Protein AF-A0A2E7PQW4-F1 (afdb_monomer)

Nearest PDB structures (foldseek):
  8shj-assembly2_B  TM=7.361E-01  e=6.944E-03  Homo sapiens
  6ck1-assembly1_B  TM=6.877E-01  e=3.922E-03  Paracoccus denitrificans PD1222
  6ck1-assembly1_C  TM=7.072E-01  e=6.194E-03  Paracoccus denitrificans PD1222
  6n01-assembly1_B  TM=7.720E-01  e=3.437E-02  Citrobacter koseri ATCC BAA-895
  5igo-assembly2_B  TM=5.454E-01  e=6.559E-03  Arabidopsis thaliana

Mean predicted aligned error: 17.58 Å

Radius of gyration: 23.66 Å; Cα contacts (8 Å, |Δi|>4): 338; chains: 1; bounding box: 56×42×66 Å

Sequence (236 aa):
MDYTAKIWSRNDVQFPLQSYSVGSRVASVLHKESYPNRIFTISIDGNIYVYDKESALFVDGPYRGADDCAWFSINLKTKPKSDYFLAINTPKSVAMWPFEISSTEFKDTEKLVQFSSEIIGVKMDKTMSINLSTNIAESISDSDTNEQKEWKRWHKSGSQLDSPFVDTDMNSYRDFLITQNTLSSLEEILYSYPMDKQVLKLYAKKLLELSKDENIEAFKRDRYKTSAAWYESISK

Solvent-accessible surface area (backbone atoms only — not comparable to full-atom values): 13640 Å² total; per-residue (Å²): 134,78,32,53,50,70,44,66,44,93,90,44,78,89,56,62,77,41,66,36,86,43,102,41,47,66,54,31,70,42,74,47,83,94,46,70,58,39,37,38,38,29,27,50,72,35,34,29,40,32,25,32,57,88,79,46,43,81,70,50,69,70,47,74,42,62,73,82,36,45,68,92,55,44,39,62,46,67,54,96,87,50,71,40,37,34,42,37,41,33,95,86,48,70,48,76,45,64,71,72,77,82,85,73,82,70,92,54,59,65,62,51,52,50,52,50,23,70,69,73,31,44,46,68,46,101,81,72,47,80,45,74,51,84,82,59,66,81,67,78,56,90,85,52,52,71,66,54,49,37,51,49,45,16,70,68,66,66,36,63,88,44,32,95,58,62,82,56,47,71,64,58,51,48,52,49,28,57,71,67,66,40,74,67,39,40,50,55,46,36,75,79,42,74,79,42,41,69,53,32,41,54,46,15,50,51,28,42,55,55,34,68,40,82,90,49,58,68,71,58,20,53,48,26,41,55,51,14,55,51,35,44,64,73,33,108

Foldseek 3Di:
DDQWDFACDPVDRPDTPDIAHHPAHWLEKDAAPVCNQWIWTAHLQRFIWIAGNNVSDTDDDRPGDAGPFPSNQFYWDDDNPDQWIWGDRDDDDIDIDGVDDPPDPDPCVPVVLVVCCLVQVWDQDPVRDTDRPPPPPSDPPPPDDPVRVLVVVCVVPVDCVSDPCVPCDPVNLLVVLVVVLDLVSLVVVCVVVVQPLVSLLSNLVVLQVVLPDPVDDPVSSVVSPVSSVVSNVSSD

pLDDT: mean 74.39, std 15.44, range [34.34, 93.62]

Structure (mmCIF, N/CA/C/O backbone):
data_AF-A0A2E7PQW4-F1
#
_entry.id   AF-A0A2E7PQW4-F1
#
loop_
_atom_site.group_PDB
_atom_site.id
_atom_site.type_symbol
_atom_site.label_atom_id
_atom_site.label_alt_id
_atom_site.label_comp_id
_atom_site.label_asym_id
_atom_site.label_entity_id
_atom_site.label_seq_id
_atom_site.pdbx_PDB_ins_code
_atom_site.Cartn_x
_atom_site.Cartn_y
_atom_site.Cartn_z
_atom_site.occupancy
_atom_site.B_iso_or_equiv
_atom_site.auth_seq_id
_atom_site.auth_comp_id
_atom_site.auth_asym_id
_atom_site.auth_atom_id
_atom_site.pdbx_PDB_model_num
ATOM 1 N N . MET A 1 1 ? -11.573 18.454 19.009 1.00 57.38 1 MET A N 1
ATOM 2 C CA . MET A 1 1 ? -12.228 17.851 17.827 1.00 57.38 1 MET A CA 1
ATOM 3 C C . MET A 1 1 ? -12.167 16.349 17.981 1.00 57.38 1 MET A C 1
ATOM 5 O O . MET A 1 1 ? -11.226 15.879 18.604 1.00 57.38 1 MET A O 1
ATOM 9 N N . ASP A 1 2 ? -13.181 15.635 17.504 1.00 69.44 2 ASP A N 1
ATOM 10 C CA . ASP A 1 2 ? -13.281 14.187 17.684 1.00 69.44 2 ASP A CA 1
ATOM 11 C C . ASP A 1 2 ? -12.430 13.466 16.625 1.00 69.44 2 ASP A C 1
ATOM 13 O O . ASP A 1 2 ? -12.604 13.700 15.428 1.00 69.44 2 ASP A O 1
ATOM 17 N N . TYR A 1 3 ? -11.484 12.638 17.068 1.00 82.81 3 TYR A N 1
ATOM 18 C CA . TYR A 1 3 ? -10.598 11.837 16.213 1.00 82.81 3 TYR A CA 1
ATOM 19 C C . TYR A 1 3 ? -11.051 10.379 16.183 1.00 82.81 3 TYR A C 1
ATOM 21 O O . TYR A 1 3 ? -10.245 9.456 16.162 1.00 82.81 3 TYR A O 1
ATOM 29 N N . THR A 1 4 ? -12.360 10.153 16.262 1.00 81.12 4 THR A N 1
ATOM 30 C CA . THR A 1 4 ? -12.909 8.806 16.361 1.00 81.12 4 THR A CA 1
ATOM 31 C C . THR A 1 4 ? -13.961 8.538 15.297 1.00 81.12 4 THR A C 1
ATOM 33 O O . THR A 1 4 ? -14.763 9.405 14.946 1.00 81.12 4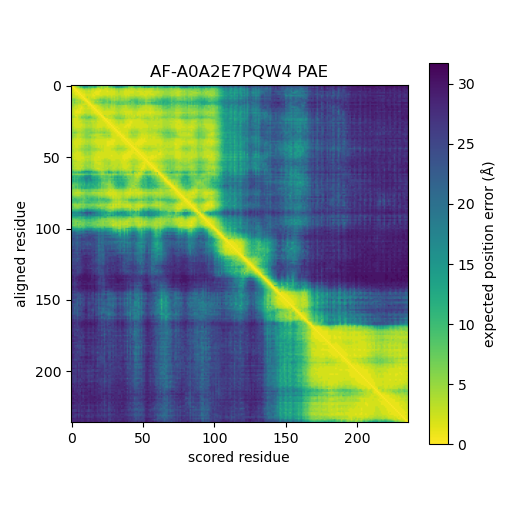 THR A O 1
ATOM 36 N N . ALA A 1 5 ? -13.960 7.313 14.776 1.00 85.50 5 ALA A N 1
ATOM 37 C CA . ALA A 1 5 ? -15.114 6.757 14.082 1.00 85.50 5 ALA A CA 1
ATOM 38 C C . ALA A 1 5 ? -16.003 6.063 15.118 1.00 85.50 5 ALA A C 1
ATOM 40 O O . ALA A 1 5 ? -15.492 5.497 16.081 1.00 85.50 5 ALA A O 1
ATOM 41 N N . LYS A 1 6 ? -17.326 6.092 14.944 1.00 88.81 6 LYS A N 1
ATOM 42 C CA . LYS A 1 6 ? -18.264 5.521 15.920 1.00 88.81 6 LYS A CA 1
ATOM 43 C C . LYS A 1 6 ? -19.330 4.682 15.245 1.00 88.81 6 LYS A C 1
ATOM 45 O O . LYS A 1 6 ? -19.845 5.059 14.194 1.00 88.81 6 LYS A O 1
ATOM 50 N N . ILE A 1 7 ? -19.698 3.584 15.892 1.00 87.75 7 ILE A N 1
ATOM 51 C CA . ILE A 1 7 ? -20.898 2.820 15.560 1.00 87.75 7 ILE A CA 1
ATOM 52 C C . ILE A 1 7 ? -21.988 3.207 16.546 1.00 87.75 7 ILE A C 1
ATOM 54 O O . ILE A 1 7 ? -21.766 3.248 17.754 1.00 87.75 7 ILE A O 1
ATOM 58 N N . TRP A 1 8 ? -23.177 3.460 16.018 1.00 90.38 8 TRP A N 1
ATOM 59 C CA . TRP A 1 8 ? -24.350 3.832 16.795 1.00 90.38 8 TRP A CA 1
ATOM 60 C C . TRP A 1 8 ? -25.429 2.772 16.647 1.00 90.38 8 TRP A C 1
ATOM 62 O O . TRP A 1 8 ? -25.601 2.191 15.572 1.00 90.38 8 TRP A O 1
ATOM 72 N N . SER A 1 9 ? -26.177 2.544 17.723 1.00 84.25 9 SER A N 1
ATOM 73 C CA . SER A 1 9 ? -27.415 1.785 17.638 1.00 84.25 9 SER A CA 1
ATOM 74 C C . SER A 1 9 ? -28.513 2.692 17.099 1.00 84.25 9 SER A C 1
ATOM 76 O O . SER A 1 9 ? -28.619 3.858 17.468 1.00 84.25 9 SER A O 1
ATOM 78 N N . ARG A 1 10 ? -29.384 2.151 16.247 1.00 87.56 10 ARG A N 1
ATOM 79 C CA . ARG A 1 10 ? -30.599 2.871 15.845 1.00 87.56 10 ARG A CA 1
ATOM 80 C C . ARG A 1 10 ? -31.601 2.988 17.000 1.00 87.56 10 ARG A C 1
ATOM 82 O O . ARG A 1 10 ? -32.414 3.905 17.003 1.00 87.56 10 ARG A O 1
ATOM 89 N N . ASN A 1 11 ? -31.547 2.053 17.948 1.00 89.88 11 ASN A N 1
ATOM 90 C CA . ASN A 1 11 ? -32.484 1.969 19.068 1.00 89.88 11 ASN A CA 1
ATOM 91 C C . ASN A 1 11 ? -32.038 2.813 20.268 1.00 89.88 11 ASN A C 1
ATOM 93 O O . ASN A 1 11 ? -32.876 3.204 21.072 1.00 89.88 11 ASN A O 1
ATOM 97 N N . ASP A 1 12 ? -30.737 3.088 20.378 1.00 82.94 12 ASP A N 1
ATOM 98 C CA . ASP A 1 12 ? -30.159 3.918 21.430 1.00 82.94 12 ASP A CA 1
ATOM 99 C C . ASP A 1 12 ? -29.054 4.803 20.846 1.00 82.94 12 ASP A C 1
ATOM 101 O O . ASP A 1 12 ? -28.017 4.324 20.384 1.00 82.94 12 ASP A O 1
ATOM 105 N N . VAL A 1 13 ? -29.316 6.107 20.847 1.00 86.81 13 VAL A N 1
ATOM 106 C CA . VAL A 1 13 ? -28.423 7.142 20.317 1.00 86.81 13 VAL A CA 1
ATOM 107 C C . VAL A 1 13 ? -27.763 7.962 21.427 1.00 86.81 13 VAL A C 1
ATOM 109 O O . VAL A 1 13 ? -27.104 8.953 21.122 1.00 86.81 13 VAL A O 1
ATOM 112 N N . GLN A 1 14 ? -27.942 7.600 22.706 1.00 80.44 14 GLN A N 1
ATOM 113 C CA . GLN A 1 14 ? -27.302 8.325 23.812 1.00 80.44 14 GLN A CA 1
ATOM 114 C C . GLN A 1 14 ? -25.797 8.071 23.853 1.00 80.44 14 GLN A C 1
ATOM 116 O O . GLN A 1 14 ? -25.022 9.003 24.070 1.00 80.44 14 GLN A O 1
ATOM 121 N N . PHE A 1 15 ? -25.382 6.829 23.597 1.00 83.88 15 PHE A N 1
ATOM 122 C CA . PHE A 1 15 ? -23.979 6.434 23.593 1.00 83.88 15 PHE A CA 1
ATOM 123 C C . PHE A 1 15 ? -23.647 5.622 22.337 1.00 83.88 15 PHE A C 1
ATOM 125 O O . PHE A 1 15 ? -24.464 4.814 21.888 1.00 83.88 15 PHE A O 1
ATOM 132 N N . PRO A 1 16 ? -22.455 5.820 21.747 1.00 86.81 16 PRO A N 1
ATOM 133 C CA . PRO A 1 16 ? -22.002 4.960 20.668 1.00 86.81 16 PRO A CA 1
ATOM 134 C C . PRO A 1 16 ? -21.820 3.538 21.206 1.00 86.81 16 PRO A C 1
ATOM 136 O O . PRO A 1 16 ? -21.289 3.351 22.299 1.00 86.81 16 PRO A O 1
ATOM 139 N N . LEU A 1 17 ? -22.219 2.541 20.416 1.00 84.56 17 LEU A N 1
ATOM 140 C CA . LEU A 1 17 ? -21.939 1.136 20.714 1.00 84.56 17 LEU A CA 1
ATOM 141 C C . LEU A 1 17 ? -20.435 0.893 20.763 1.00 84.56 17 LEU A C 1
ATOM 143 O O . LEU A 1 17 ? -19.959 0.159 21.617 1.00 84.56 17 LEU A O 1
ATOM 147 N N . GLN A 1 18 ? -19.709 1.525 19.839 1.00 85.69 18 GLN A N 1
ATOM 148 C CA . GLN A 1 18 ? -18.270 1.389 19.740 1.00 85.69 18 GLN A CA 1
ATOM 149 C C . GLN A 1 18 ? -17.626 2.661 19.197 1.00 85.69 18 GLN A C 1
ATOM 151 O O . GLN A 1 18 ? -18.227 3.379 18.394 1.00 85.69 18 GLN A O 1
ATOM 156 N N . SER A 1 19 ? -16.389 2.915 19.619 1.00 84.19 19 SER A N 1
ATOM 157 C CA . SER A 1 19 ? -15.564 4.032 19.165 1.00 84.19 19 SER A CA 1
ATOM 158 C C . SER A 1 19 ? -14.187 3.527 18.737 1.00 84.19 19 SER A C 1
ATOM 160 O O . SER A 1 19 ? -13.580 2.721 19.440 1.00 84.19 19 SER A O 1
ATOM 162 N N . TYR A 1 20 ? -13.694 4.013 17.603 1.00 82.44 20 TYR A N 1
ATOM 163 C CA . TYR A 1 20 ? -12.421 3.631 16.998 1.00 82.44 20 TYR A CA 1
ATOM 164 C C . TYR A 1 20 ? -11.527 4.862 16.937 1.00 82.44 20 TYR A C 1
ATOM 166 O O . TYR A 1 20 ? -11.853 5.823 16.239 1.00 82.44 20 TYR A O 1
ATOM 174 N N . SER A 1 21 ? -10.423 4.845 17.684 1.00 80.25 21 SER A N 1
ATOM 175 C CA . SER A 1 21 ? -9.480 5.964 17.738 1.00 80.25 21 SER A CA 1
ATOM 176 C C . SER A 1 21 ? -8.631 6.014 16.478 1.00 80.25 21 SER A C 1
ATOM 178 O O . SER A 1 21 ? -7.851 5.098 16.221 1.00 80.25 21 SER A O 1
ATOM 180 N N . VAL A 1 22 ? -8.778 7.086 15.710 1.00 73.25 22 VAL A N 1
ATOM 181 C CA . VAL A 1 22 ? -8.002 7.383 14.509 1.00 73.25 22 VAL A CA 1
ATOM 182 C C . VAL A 1 22 ? -6.979 8.451 14.892 1.00 73.25 22 VAL A C 1
ATOM 184 O O . VAL A 1 22 ? -7.302 9.392 15.606 1.00 73.25 22 VAL A O 1
ATOM 187 N N . GLY A 1 23 ? -5.728 8.332 14.443 1.00 70.75 23 GLY A N 1
ATOM 188 C CA . GLY A 1 23 ? -4.654 9.266 14.830 1.00 70.75 23 GLY A CA 1
ATOM 189 C C . GLY A 1 23 ? -4.863 10.724 14.387 1.00 70.75 23 GLY A C 1
ATOM 190 O O . GLY A 1 23 ? -4.055 11.586 14.711 1.00 70.75 23 GLY A O 1
ATOM 191 N N . SER A 1 24 ? -5.932 11.000 13.637 1.00 77.19 24 SER A N 1
ATOM 192 C CA . SER A 1 24 ? -6.299 12.302 13.082 1.00 77.19 24 SER A CA 1
ATOM 193 C C . SER A 1 24 ? -7.800 12.322 12.746 1.00 77.19 24 SER A C 1
ATOM 195 O O . SER A 1 24 ? -8.548 11.408 13.101 1.00 77.19 24 SER A O 1
ATOM 197 N N . ARG A 1 25 ? -8.287 13.372 12.075 1.00 82.81 25 ARG A N 1
ATOM 198 C CA . ARG A 1 25 ? -9.707 13.498 11.708 1.00 82.81 25 ARG A CA 1
ATOM 199 C C . ARG A 1 25 ? -10.112 12.404 10.727 1.00 82.81 25 ARG A C 1
ATOM 201 O O . ARG A 1 25 ? -9.447 12.204 9.713 1.00 82.81 25 ARG A O 1
ATOM 208 N N . VAL A 1 26 ? -11.235 11.748 11.004 1.00 87.00 26 VAL A N 1
ATOM 209 C CA . VAL A 1 26 ? -11.801 10.716 10.129 1.00 87.00 26 VAL A CA 1
ATOM 210 C C . VAL A 1 26 ? -12.411 11.370 8.894 1.00 87.00 26 VAL A C 1
ATOM 212 O O . VAL A 1 26 ? -13.310 12.200 9.016 1.00 87.00 26 VAL A O 1
ATOM 215 N N . ALA A 1 27 ? -11.929 10.989 7.713 1.00 85.94 27 ALA A N 1
ATOM 216 C CA . ALA A 1 27 ? -12.438 11.476 6.434 1.00 85.94 27 ALA A CA 1
ATOM 217 C C . ALA A 1 27 ? -13.492 10.531 5.837 1.00 85.94 27 ALA A C 1
ATOM 219 O O . ALA A 1 27 ? -14.504 10.985 5.308 1.00 85.94 27 ALA A O 1
ATOM 220 N N . SER A 1 28 ? -13.291 9.214 5.940 1.00 89.44 28 SER A N 1
ATOM 221 C CA . SER A 1 28 ? -14.263 8.221 5.469 1.00 89.44 28 SER A CA 1
ATOM 222 C C . SER A 1 28 ? -14.161 6.912 6.256 1.00 89.44 28 SER A C 1
ATOM 224 O O . SER A 1 28 ? -13.134 6.610 6.870 1.00 89.44 28 SER A O 1
ATOM 226 N N . VAL A 1 29 ? -15.251 6.146 6.249 1.00 91.56 29 VAL A N 1
ATOM 227 C CA . VAL A 1 29 ? -15.376 4.832 6.886 1.00 91.56 29 VAL A CA 1
ATOM 228 C C . VAL A 1 29 ? -15.978 3.864 5.875 1.00 91.56 29 VAL A C 1
ATOM 230 O O . VAL A 1 29 ? -16.928 4.201 5.169 1.00 91.56 29 VAL A O 1
ATOM 233 N N . LEU A 1 30 ? -15.444 2.649 5.825 1.00 92.00 30 LEU A N 1
ATOM 234 C CA . LEU A 1 30 ? -15.907 1.579 4.958 1.00 92.00 30 LEU A CA 1
ATOM 235 C C . LEU A 1 30 ? -16.140 0.303 5.773 1.00 92.00 30 LEU A C 1
ATOM 237 O O . LEU A 1 30 ? -15.300 -0.126 6.561 1.00 92.00 30 LEU A O 1
ATOM 241 N N . HIS A 1 31 ? -17.289 -0.323 5.540 1.00 89.94 31 HIS A N 1
ATOM 242 C CA . HIS A 1 31 ? -17.641 -1.642 6.054 1.00 89.94 31 HIS A CA 1
ATOM 243 C C . HIS A 1 31 ? -18.013 -2.532 4.868 1.00 89.94 31 HIS A C 1
ATOM 245 O O . HIS A 1 31 ? -18.801 -2.129 4.008 1.00 89.94 31 HIS A O 1
ATOM 251 N N . LYS A 1 32 ? -17.442 -3.737 4.813 1.00 87.62 32 LYS A N 1
ATOM 252 C CA . LYS A 1 32 ? -17.668 -4.700 3.731 1.00 87.62 32 LYS A CA 1
ATOM 253 C C . LYS A 1 32 ? -18.322 -5.954 4.294 1.00 87.62 32 LYS A C 1
ATOM 255 O O . LYS A 1 32 ? -17.785 -6.575 5.198 1.00 87.62 32 LYS A O 1
ATOM 260 N N . GLU A 1 33 ? -19.435 -6.377 3.702 1.00 86.25 33 GLU A N 1
ATOM 261 C CA . GLU A 1 33 ? -20.194 -7.550 4.169 1.00 86.25 33 GLU A CA 1
ATOM 262 C C . GLU A 1 33 ? -19.405 -8.865 4.132 1.00 86.25 33 GLU A C 1
ATOM 264 O O . GLU A 1 33 ? -19.634 -9.728 4.969 1.00 86.25 33 GLU A O 1
ATOM 269 N N . SER A 1 34 ? -18.459 -9.015 3.197 1.00 85.81 34 SER A N 1
ATOM 270 C CA . SER A 1 34 ? -17.580 -10.192 3.132 1.00 85.81 34 SER A CA 1
ATOM 271 C C . SER A 1 34 ? -16.510 -10.215 4.232 1.00 85.81 34 SER A C 1
ATOM 273 O O . SER A 1 34 ? -15.925 -11.262 4.477 1.00 85.81 34 SER A O 1
ATOM 275 N N . TYR A 1 35 ? -16.293 -9.093 4.925 1.00 85.81 35 TYR A N 1
ATOM 276 C CA . TYR A 1 35 ? -15.410 -8.968 6.086 1.00 85.81 35 TYR A CA 1
ATOM 277 C C . TYR A 1 35 ? -16.180 -8.297 7.239 1.00 85.81 35 TYR A C 1
ATOM 279 O O . TYR A 1 35 ? -15.843 -7.184 7.647 1.00 85.81 35 TYR A O 1
ATOM 287 N N . PRO A 1 36 ? -17.242 -8.945 7.759 1.00 87.50 36 PRO A N 1
ATOM 288 C CA . PRO A 1 36 ? -18.230 -8.307 8.635 1.00 87.50 36 PRO A CA 1
ATOM 289 C C . PRO A 1 36 ? -17.660 -7.891 9.995 1.00 87.50 36 PRO A C 1
ATOM 291 O O . PRO A 1 36 ? -18.220 -7.016 10.656 1.00 87.50 36 PRO A O 1
ATOM 294 N N . ASN A 1 37 ? -16.536 -8.490 10.390 1.00 88.75 37 ASN A N 1
ATOM 295 C CA . ASN A 1 37 ? -15.841 -8.209 11.642 1.00 88.75 37 ASN A CA 1
ATOM 296 C C . ASN A 1 37 ? -14.819 -7.080 11.489 1.00 88.75 37 ASN A C 1
ATOM 298 O O . ASN A 1 37 ? -14.029 -6.861 12.395 1.00 88.75 37 ASN A O 1
ATOM 302 N N . ARG A 1 38 ? -14.781 -6.372 10.353 1.00 88.44 38 ARG A N 1
ATOM 303 C CA . ARG A 1 38 ? -13.777 -5.336 10.094 1.00 88.44 38 ARG A CA 1
ATOM 304 C C . ARG A 1 38 ? -14.405 -3.990 9.783 1.00 88.44 38 ARG A C 1
ATOM 306 O O . ARG A 1 38 ? -15.395 -3.892 9.056 1.00 88.44 38 ARG A O 1
ATOM 313 N N . ILE A 1 39 ? -13.774 -2.948 10.305 1.00 90.69 39 ILE A N 1
ATOM 314 C CA . ILE A 1 39 ? -14.064 -1.553 9.989 1.00 90.69 39 ILE A CA 1
ATOM 315 C C . ILE A 1 39 ? -12.795 -0.923 9.434 1.00 90.69 39 ILE A C 1
ATOM 317 O O . ILE A 1 39 ? -11.737 -1.000 10.051 1.00 90.69 39 ILE A O 1
ATOM 321 N N . PHE A 1 40 ? -12.920 -0.289 8.274 1.00 90.38 40 PHE A N 1
ATOM 322 C CA . PHE A 1 40 ? -11.836 0.427 7.617 1.00 90.38 40 PHE A CA 1
ATOM 323 C C . PHE A 1 40 ? -12.097 1.917 7.768 1.00 90.38 40 PHE A C 1
ATOM 325 O O . PHE A 1 40 ? -13.195 2.386 7.467 1.00 90.38 40 PHE A O 1
ATOM 332 N N . THR A 1 41 ? -11.109 2.674 8.218 1.00 88.56 41 THR A N 1
ATOM 333 C CA . THR A 1 41 ? -11.196 4.134 8.303 1.00 88.56 41 THR A CA 1
ATOM 334 C C . THR A 1 41 ? -10.054 4.754 7.523 1.00 88.56 41 THR A C 1
ATOM 336 O O . THR A 1 41 ? -9.004 4.140 7.365 1.00 88.56 41 THR A O 1
ATOM 339 N N . ILE A 1 42 ? -10.257 5.966 7.016 1.00 86.06 42 ILE A N 1
ATOM 340 C CA . ILE A 1 42 ? -9.190 6.781 6.433 1.00 86.06 42 ILE A CA 1
ATOM 341 C C . ILE A 1 42 ? -9.168 8.141 7.123 1.00 86.06 42 ILE A C 1
ATOM 343 O O . ILE A 1 42 ? -10.223 8.754 7.330 1.00 86.06 42 ILE A O 1
ATOM 347 N N . SER A 1 43 ? -7.981 8.597 7.514 1.00 83.75 43 SER A N 1
ATOM 348 C CA . SER A 1 43 ? -7.786 9.930 8.073 1.00 83.75 43 SER A CA 1
ATOM 349 C C . SER A 1 43 ? -7.670 10.991 6.978 1.00 83.75 43 SER A C 1
ATOM 351 O O . SER A 1 43 ? -7.463 10.685 5.804 1.00 83.75 43 SER A O 1
ATOM 353 N N . ILE A 1 44 ? -7.782 12.260 7.367 1.00 80.06 44 ILE A N 1
ATOM 354 C CA . ILE A 1 44 ? -7.514 13.400 6.478 1.00 80.06 44 ILE A CA 1
ATOM 355 C C . ILE A 1 44 ? -6.062 13.436 5.970 1.00 80.06 44 ILE A C 1
ATOM 357 O O . ILE A 1 44 ? -5.804 13.978 4.904 1.00 80.06 44 ILE A O 1
ATOM 361 N N . ASP A 1 45 ? -5.144 12.798 6.696 1.00 75.62 45 ASP A N 1
ATOM 362 C CA . ASP A 1 45 ? -3.740 12.640 6.298 1.00 75.62 45 ASP A CA 1
ATOM 363 C C . ASP A 1 45 ? -3.546 11.428 5.363 1.00 75.62 45 ASP A C 1
ATOM 365 O O . ASP A 1 45 ? -2.430 10.995 5.106 1.00 75.62 45 ASP A O 1
ATOM 369 N N . GLY A 1 46 ? -4.639 10.811 4.902 1.00 76.81 46 GLY A N 1
ATOM 370 C CA . GLY A 1 46 ? -4.618 9.685 3.971 1.00 76.81 46 GLY A CA 1
ATOM 371 C C . GLY A 1 46 ? -4.277 8.331 4.598 1.00 76.81 46 GLY A C 1
ATOM 372 O O . GLY A 1 46 ? -4.245 7.335 3.878 1.00 76.81 46 GLY A O 1
ATOM 373 N N . ASN A 1 47 ? -4.057 8.260 5.914 1.00 79.81 47 ASN A N 1
ATOM 374 C CA . ASN A 1 47 ? -3.729 7.014 6.610 1.00 79.81 47 ASN A CA 1
ATOM 375 C C . ASN A 1 47 ? -4.964 6.134 6.782 1.00 79.81 47 ASN A C 1
ATOM 377 O O . ASN A 1 47 ? -5.995 6.591 7.278 1.00 79.81 47 ASN A O 1
ATOM 381 N N . ILE A 1 48 ? -4.844 4.862 6.412 1.00 84.25 48 ILE A N 1
ATOM 382 C CA . ILE A 1 48 ? -5.940 3.897 6.466 1.00 84.25 48 ILE A CA 1
ATOM 383 C C . ILE A 1 48 ? -5.718 2.943 7.629 1.00 84.25 48 ILE A C 1
ATOM 385 O O . ILE A 1 48 ? -4.683 2.286 7.692 1.00 84.25 48 ILE A O 1
ATOM 389 N N . TYR A 1 49 ? -6.707 2.826 8.506 1.00 85.69 49 TYR A N 1
ATOM 390 C CA . TYR A 1 49 ? -6.664 1.963 9.682 1.00 85.69 49 TYR A CA 1
ATOM 391 C C . TYR A 1 49 ? -7.727 0.873 9.566 1.00 85.69 49 TYR A C 1
ATOM 393 O O . TYR A 1 49 ? -8.843 1.125 9.100 1.00 85.69 49 TYR A O 1
ATOM 401 N N . VAL A 1 50 ? -7.389 -0.332 10.016 1.00 87.50 50 VAL A N 1
ATOM 402 C CA . VAL A 1 50 ? -8.304 -1.471 10.075 1.00 87.50 50 VAL A CA 1
ATOM 403 C C . VAL A 1 50 ? -8.517 -1.845 11.531 1.00 87.50 50 VAL A C 1
ATOM 405 O O . VAL A 1 50 ? -7.560 -2.062 12.271 1.00 87.50 50 VAL A O 1
ATOM 408 N N . TYR A 1 51 ? -9.777 -1.945 11.936 1.00 85.12 51 TYR A N 1
ATOM 409 C CA . TYR A 1 51 ? -10.170 -2.349 13.281 1.00 85.12 51 TYR A CA 1
ATOM 410 C C . TYR A 1 51 ? -11.038 -3.590 13.233 1.00 85.12 51 TYR A C 1
ATOM 412 O O . TYR A 1 51 ? -11.803 -3.795 12.285 1.00 85.12 51 TYR A O 1
ATOM 420 N N . ASP A 1 52 ? -10.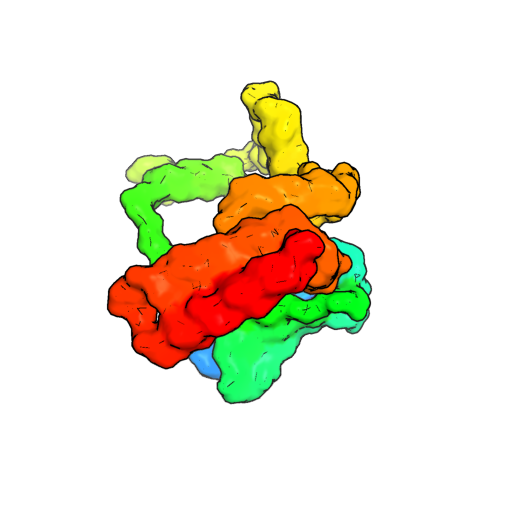969 -4.368 14.302 1.00 83.50 52 ASP A N 1
ATOM 421 C CA . ASP A 1 52 ? -11.954 -5.391 14.586 1.00 83.50 52 ASP A CA 1
ATOM 422 C C . ASP A 1 52 ? -13.234 -4.710 15.078 1.00 83.50 52 ASP A C 1
ATOM 424 O O . ASP A 1 52 ? -13.212 -3.824 15.931 1.00 83.50 52 ASP A O 1
ATOM 428 N N . LYS A 1 53 ? -14.369 -5.082 14.498 1.00 86.31 53 LYS A N 1
ATOM 429 C CA . LYS A 1 53 ? -15.642 -4.402 14.725 1.00 86.31 53 LYS A CA 1
ATOM 430 C C . LYS A 1 53 ? -16.142 -4.589 16.154 1.00 86.31 53 LYS A C 1
ATOM 432 O O . LYS A 1 53 ? -16.672 -3.633 16.712 1.00 86.31 53 LYS A O 1
ATOM 437 N N . GLU A 1 54 ? -16.001 -5.789 16.711 1.00 85.31 54 GLU A N 1
ATOM 438 C CA . GLU A 1 54 ? -16.574 -6.154 18.010 1.00 85.31 54 GLU A CA 1
ATOM 439 C C . GLU A 1 54 ? -15.714 -5.652 19.168 1.00 85.31 54 GLU A C 1
ATOM 441 O O . GLU A 1 54 ? -16.231 -5.078 20.122 1.00 85.31 54 GLU A O 1
ATOM 446 N N . SER A 1 55 ? -14.398 -5.822 19.068 1.00 76.44 55 SER A N 1
ATOM 447 C CA . SER A 1 55 ? -13.453 -5.421 20.112 1.00 76.44 55 SER A CA 1
ATOM 448 C C . SER A 1 55 ? -12.972 -3.971 19.987 1.00 76.44 55 SER A C 1
ATOM 450 O O . SER A 1 55 ? -12.430 -3.423 20.946 1.00 76.44 55 SER A O 1
ATOM 452 N N . ALA A 1 56 ? -13.126 -3.352 18.807 1.00 76.19 56 ALA A N 1
ATOM 453 C CA . ALA A 1 56 ? -12.470 -2.099 18.400 1.00 76.19 56 ALA A CA 1
ATOM 454 C C . ALA A 1 56 ? -10.969 -2.047 18.593 1.00 76.19 56 ALA A C 1
ATOM 456 O O . ALA A 1 56 ? -10.371 -0.965 18.610 1.00 76.19 56 ALA A O 1
ATOM 457 N N . LEU A 1 57 ? -10.353 -3.213 18.707 1.00 74.69 57 LEU A N 1
ATOM 458 C CA . LEU A 1 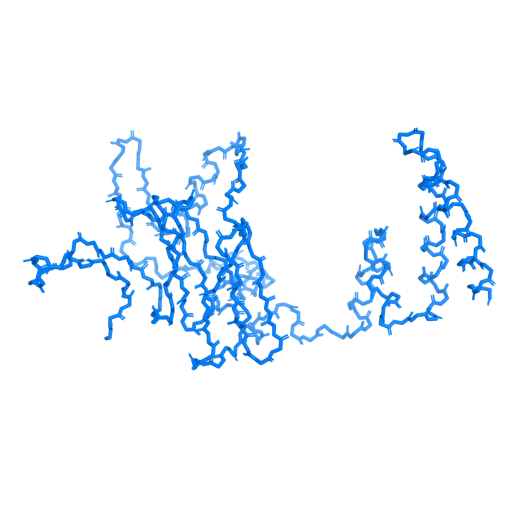57 ? -8.921 -3.293 18.690 1.00 74.69 57 LEU A CA 1
ATOM 459 C C . LEU A 1 57 ? -8.442 -3.021 17.274 1.00 74.69 57 LEU A C 1
ATOM 461 O O . LEU A 1 57 ? -9.067 -3.382 16.274 1.00 74.69 57 LEU A O 1
ATOM 465 N N . PHE A 1 58 ? -7.322 -2.322 17.222 1.00 76.81 58 PHE A N 1
ATOM 466 C CA . PHE A 1 58 ? -6.591 -2.109 15.998 1.00 76.81 58 PHE A CA 1
ATOM 467 C C . PHE A 1 58 ? -6.093 -3.459 15.467 1.00 76.81 58 PHE A C 1
ATOM 469 O O . PHE A 1 58 ? -5.524 -4.246 16.222 1.00 76.81 58 PHE A O 1
ATOM 476 N N . VAL A 1 59 ? -6.341 -3.727 14.186 1.00 78.75 59 VAL A N 1
ATOM 477 C CA . VAL A 1 59 ? -6.023 -5.002 13.531 1.00 78.75 59 VAL A CA 1
ATOM 478 C C . VAL A 1 59 ? -4.873 -4.844 12.548 1.00 78.75 59 VAL A C 1
ATOM 480 O O . VAL A 1 59 ? -3.973 -5.677 12.556 1.00 78.75 59 VAL A O 1
ATOM 483 N N . ASP A 1 60 ? -4.906 -3.816 11.693 1.00 73.00 60 ASP A N 1
ATOM 484 C CA . ASP A 1 60 ? -3.887 -3.627 10.653 1.00 73.00 60 ASP A CA 1
ATOM 485 C C . ASP A 1 60 ? -3.803 -2.172 10.144 1.00 73.00 60 ASP A C 1
ATOM 487 O O . ASP A 1 60 ? -4.728 -1.370 10.321 1.00 73.00 60 ASP A O 1
ATOM 491 N N . GLY A 1 61 ? -2.683 -1.841 9.497 1.00 72.12 61 GLY A N 1
ATOM 492 C CA . GLY A 1 61 ? -2.286 -0.509 9.039 1.00 72.12 61 GLY A CA 1
ATOM 493 C C . GLY A 1 61 ? -1.231 0.157 9.953 1.00 72.12 61 GLY A C 1
ATOM 494 O O . GLY A 1 61 ? -0.535 -0.532 10.698 1.00 72.12 61 GLY A O 1
ATOM 495 N N . PRO A 1 62 ? -1.125 1.501 9.963 1.00 64.56 62 PRO A N 1
ATOM 496 C CA . PRO A 1 62 ? -1.744 2.405 9.008 1.00 64.56 62 PRO A CA 1
ATOM 497 C C . PRO A 1 62 ? -1.152 2.196 7.612 1.00 64.56 62 PRO A C 1
ATOM 499 O O . PRO A 1 62 ? 0.057 2.338 7.420 1.00 64.56 62 PRO A O 1
ATOM 502 N N . TYR A 1 63 ? -1.994 1.906 6.620 1.00 73.06 63 TYR A N 1
ATOM 503 C CA . TYR A 1 63 ? -1.551 1.982 5.229 1.00 73.06 63 TYR A CA 1
ATOM 504 C C . TYR A 1 63 ? -1.502 3.453 4.844 1.00 73.06 63 TYR A C 1
ATOM 506 O O . TYR A 1 63 ? -2.528 4.139 4.853 1.00 73.06 63 TYR A O 1
ATOM 514 N N . ARG A 1 64 ? -0.298 3.955 4.576 1.00 70.12 64 ARG A N 1
ATOM 515 C CA . ARG A 1 64 ? -0.092 5.382 4.340 1.00 70.12 64 ARG A CA 1
ATOM 516 C C . ARG A 1 64 ? -0.627 5.797 2.981 1.00 70.12 64 ARG A C 1
ATOM 518 O O . ARG A 1 64 ? -0.368 5.142 1.971 1.00 70.12 64 ARG A O 1
ATOM 525 N N . GLY A 1 65 ? -1.370 6.896 2.978 1.00 62.81 65 GLY A N 1
ATOM 526 C CA . GLY A 1 65 ? -1.693 7.634 1.767 1.00 62.81 65 GLY A CA 1
ATOM 527 C C . GLY A 1 65 ? -0.521 8.517 1.332 1.00 62.81 65 GLY A C 1
ATOM 528 O O . GLY A 1 65 ? 0.448 8.685 2.063 1.00 62.81 65 GLY A O 1
ATOM 529 N N . ALA A 1 66 ? -0.618 9.075 0.128 1.00 61.56 66 ALA A N 1
ATOM 530 C CA . ALA A 1 66 ? 0.198 10.202 -0.305 1.00 61.56 66 ALA A CA 1
ATOM 531 C C . ALA A 1 66 ? -0.107 11.470 0.517 1.00 61.56 66 ALA A C 1
ATOM 533 O O . ALA A 1 66 ? -1.235 11.648 0.984 1.00 61.56 66 ALA A O 1
ATOM 534 N N . ASP A 1 67 ? 0.872 12.363 0.639 1.00 60.00 67 ASP A N 1
ATOM 535 C CA . ASP A 1 67 ? 0.669 13.691 1.221 1.00 60.00 67 ASP A CA 1
ATOM 536 C C . ASP A 1 67 ? -0.149 14.612 0.305 1.00 60.00 67 ASP A C 1
ATOM 538 O O . ASP A 1 67 ? -0.381 14.314 -0.867 1.00 60.00 67 ASP A O 1
ATOM 542 N N . ASP A 1 68 ? -0.56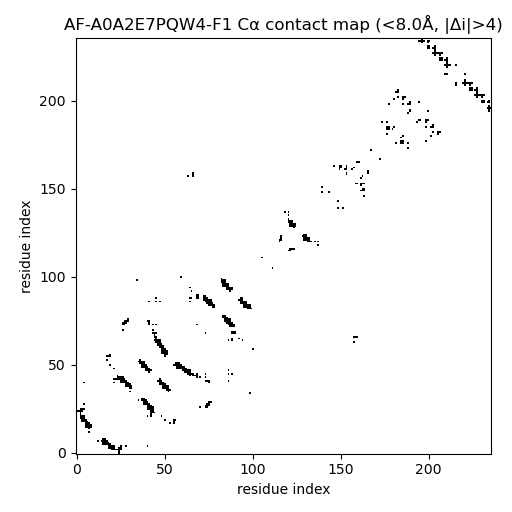5 15.758 0.852 1.00 63.62 68 ASP A N 1
ATOM 543 C CA . ASP A 1 68 ? -1.340 16.794 0.151 1.00 63.62 68 ASP A CA 1
ATOM 544 C C . ASP A 1 68 ? -2.701 16.289 -0.368 1.00 63.62 68 ASP A C 1
ATOM 546 O O . ASP A 1 68 ? -3.233 16.710 -1.400 1.00 63.62 68 ASP A O 1
ATOM 550 N N . CYS A 1 69 ? -3.297 15.367 0.394 1.00 64.75 69 CYS A N 1
ATOM 551 C CA . CYS A 1 69 ? -4.646 14.886 0.161 1.00 64.75 69 CYS A CA 1
ATOM 552 C C . CYS A 1 69 ? -5.645 16.053 0.216 1.00 64.75 69 CYS A C 1
ATOM 554 O O . CYS A 1 69 ? -5.883 16.637 1.278 1.00 64.75 69 CYS A O 1
ATOM 556 N N . ALA A 1 70 ? -6.341 16.347 -0.883 1.00 70.38 70 ALA A N 1
ATOM 557 C CA . ALA A 1 70 ? -7.450 17.299 -0.825 1.00 70.38 70 ALA A CA 1
ATOM 558 C C . ALA A 1 70 ? -8.579 16.748 0.068 1.00 70.38 70 ALA A C 1
ATOM 560 O O . ALA A 1 70 ? -9.265 15.797 -0.305 1.00 70.38 70 ALA A O 1
ATOM 561 N N . TRP A 1 71 ? -8.808 17.369 1.230 1.00 66.25 71 TRP A N 1
ATOM 562 C CA . TRP A 1 71 ? -9.690 16.830 2.278 1.00 66.25 71 TRP A CA 1
ATOM 563 C C . TRP A 1 71 ? -11.122 16.489 1.833 1.00 66.25 71 TRP A C 1
ATOM 565 O O . TRP A 1 71 ? -11.717 15.550 2.353 1.00 66.25 71 TRP A O 1
ATOM 575 N N . PHE A 1 72 ? -11.673 17.213 0.854 1.00 67.56 72 PHE A N 1
ATOM 576 C CA . PHE A 1 72 ? -13.011 16.957 0.302 1.00 67.56 72 PHE A CA 1
ATOM 577 C C . PHE A 1 72 ? -13.099 15.708 -0.583 1.00 67.56 72 PHE A C 1
ATOM 579 O O . PHE A 1 72 ? -14.193 15.243 -0.900 1.00 67.56 72 PHE A O 1
ATOM 586 N N . SER A 1 73 ? -11.959 15.193 -1.018 1.00 74.25 73 SER A N 1
ATOM 587 C CA . SER A 1 73 ? -11.862 14.182 -2.066 1.00 74.25 73 SER A CA 1
ATOM 588 C C . SER A 1 73 ? -11.319 12.847 -1.553 1.00 74.25 73 SER A C 1
ATOM 590 O O . SER A 1 73 ? -11.315 11.863 -2.296 1.00 74.25 73 SER A O 1
ATOM 592 N N . ILE A 1 74 ? -10.903 12.795 -0.283 1.00 81.75 74 ILE A N 1
ATOM 593 C CA . ILE A 1 74 ? -10.454 11.576 0.389 1.00 81.75 74 ILE A CA 1
ATOM 594 C C . ILE A 1 74 ? -11.651 10.664 0.610 1.00 81.75 74 ILE A C 1
ATOM 596 O O . ILE A 1 74 ? -12.632 11.039 1.255 1.00 81.75 74 ILE A O 1
ATOM 600 N N . ASN A 1 75 ? -11.581 9.444 0.085 1.00 85.94 75 ASN A N 1
ATOM 601 C CA . ASN A 1 75 ? -12.643 8.477 0.314 1.00 85.94 75 ASN A CA 1
ATOM 602 C C . ASN A 1 75 ? -12.158 7.033 0.191 1.00 85.94 75 ASN A C 1
ATOM 604 O O . ASN A 1 75 ? -11.309 6.721 -0.646 1.00 85.94 75 ASN A O 1
ATOM 608 N N . LEU A 1 76 ? -12.770 6.152 0.981 1.00 88.19 76 LEU A N 1
ATOM 609 C CA . LEU A 1 76 ? -12.671 4.709 0.826 1.00 88.19 76 LEU A CA 1
ATOM 610 C C . LEU A 1 76 ? -13.847 4.208 -0.007 1.00 88.19 76 LEU A C 1
ATOM 612 O O . LEU A 1 76 ? -15.010 4.440 0.322 1.00 88.19 76 LEU A O 1
ATOM 616 N N . LYS A 1 77 ? -13.554 3.491 -1.091 1.00 87.56 77 LYS A N 1
ATOM 617 C CA . LYS A 1 77 ? -14.575 2.859 -1.932 1.00 87.56 77 LYS A CA 1
ATOM 618 C C . LYS A 1 77 ? -14.230 1.412 -2.226 1.00 87.56 77 LYS A C 1
ATOM 620 O O . LYS A 1 77 ? -13.073 1.031 -2.305 1.00 87.56 77 LYS A O 1
ATOM 625 N N . THR A 1 78 ? -15.251 0.603 -2.452 1.00 88.50 78 THR A N 1
ATOM 626 C CA . THR A 1 78 ? -15.104 -0.781 -2.906 1.00 88.50 78 THR A CA 1
ATOM 627 C C . THR A 1 78 ? -16.264 -1.128 -3.829 1.00 88.50 78 THR A C 1
ATOM 629 O O . THR A 1 78 ? -17.327 -0.503 -3.763 1.00 88.50 78 THR A O 1
ATOM 632 N N . LYS A 1 79 ? -16.074 -2.105 -4.717 1.00 84.75 79 LYS A N 1
ATOM 633 C CA . LYS A 1 79 ? -17.175 -2.681 -5.492 1.00 84.75 79 LYS A CA 1
ATOM 634 C C . LYS A 1 79 ? -17.809 -3.823 -4.680 1.00 84.75 79 LYS A C 1
ATOM 636 O O . LYS A 1 79 ? -17.113 -4.518 -3.945 1.00 84.75 79 LYS A O 1
ATOM 641 N N . PRO A 1 80 ? -19.116 -4.102 -4.835 1.00 77.88 80 PRO A N 1
ATOM 642 C CA . PRO A 1 80 ? -19.784 -5.145 -4.047 1.00 77.88 80 PRO A CA 1
ATOM 643 C C . PRO A 1 80 ? -19.120 -6.532 -4.123 1.00 77.88 80 PRO A C 1
ATOM 645 O O . PRO A 1 80 ? -19.062 -7.241 -3.121 1.00 77.88 80 PRO A O 1
ATOM 648 N N . LYS A 1 81 ? -18.580 -6.896 -5.294 1.00 81.75 81 LYS A N 1
ATOM 649 C CA . LYS A 1 81 ? -17.922 -8.188 -5.558 1.00 81.75 81 LYS A CA 1
ATOM 650 C C . LYS A 1 81 ? -16.387 -8.128 -5.571 1.00 81.75 81 LYS A C 1
ATOM 652 O O . LYS A 1 81 ? -15.770 -9.083 -6.017 1.00 81.75 81 LYS A O 1
ATOM 657 N N . SER A 1 82 ? -15.772 -7.003 -5.200 1.00 83.31 82 SER A N 1
ATOM 658 C CA . SER A 1 82 ? -14.308 -6.905 -5.168 1.00 83.31 82 SER A CA 1
ATOM 659 C C . SER A 1 82 ? -13.753 -7.262 -3.799 1.00 83.31 82 SER A C 1
ATOM 661 O O . SER A 1 82 ? -14.294 -6.815 -2.786 1.00 83.31 82 SER A O 1
ATOM 663 N N . ASP A 1 83 ? -12.606 -7.936 -3.805 1.00 84.69 83 ASP A N 1
ATOM 664 C CA . ASP A 1 83 ? -11.824 -8.267 -2.606 1.00 84.69 83 ASP A CA 1
ATOM 665 C C . ASP A 1 83 ? -10.722 -7.232 -2.316 1.00 84.69 83 ASP A C 1
ATOM 667 O O . ASP A 1 83 ? -9.740 -7.494 -1.626 1.00 84.69 83 ASP A O 1
ATOM 671 N N . TYR A 1 84 ? -10.907 -6.018 -2.833 1.00 84.44 84 TYR A N 1
ATOM 672 C CA . TYR A 1 84 ? -10.049 -4.867 -2.592 1.00 84.44 84 TYR A CA 1
ATOM 673 C C . TYR A 1 84 ? -10.881 -3.632 -2.257 1.00 84.44 84 TYR A C 1
ATOM 675 O O . TYR A 1 84 ? -12.066 -3.521 -2.606 1.00 84.44 84 TYR A O 1
ATOM 683 N N . PHE A 1 85 ? -10.229 -2.660 -1.639 1.00 83.75 85 PHE A N 1
ATOM 684 C CA . PHE A 1 85 ? -10.738 -1.308 -1.504 1.00 83.75 85 PHE A CA 1
ATOM 685 C C . PHE A 1 85 ? -9.775 -0.310 -2.147 1.00 83.75 85 PHE A C 1
ATOM 687 O O . PHE A 1 85 ? -8.583 -0.560 -2.321 1.00 83.75 85 PHE A O 1
ATOM 694 N N . LEU A 1 86 ? -10.339 0.819 -2.552 1.00 81.69 86 LEU A N 1
ATOM 695 C CA . LEU A 1 86 ? -9.646 1.939 -3.154 1.00 81.69 86 LEU A CA 1
ATOM 696 C C . LEU A 1 86 ? -9.636 3.075 -2.145 1.00 81.69 86 LEU A C 1
ATOM 698 O O . LEU A 1 86 ? -10.697 3.529 -1.711 1.00 81.69 86 LEU A O 1
ATOM 702 N N . ALA A 1 87 ? -8.442 3.537 -1.808 1.00 76.19 87 ALA A N 1
ATOM 703 C CA . ALA A 1 87 ? -8.239 4.804 -1.142 1.00 76.19 87 ALA A CA 1
ATOM 704 C C . ALA A 1 87 ? -7.964 5.853 -2.212 1.00 76.19 87 ALA A C 1
ATOM 706 O O . ALA A 1 87 ? -6.931 5.849 -2.885 1.00 76.19 87 ALA A O 1
ATOM 707 N N . ILE A 1 88 ? -8.946 6.721 -2.413 1.00 68.81 88 ILE A N 1
ATOM 708 C CA . ILE A 1 88 ? -8.832 7.813 -3.366 1.00 68.81 88 ILE A CA 1
ATOM 709 C C . ILE A 1 88 ? -8.083 8.934 -2.658 1.00 68.81 88 ILE A C 1
ATOM 711 O O . ILE A 1 88 ? -8.586 9.500 -1.689 1.00 68.81 88 ILE A O 1
ATOM 715 N N . ASN A 1 89 ? -6.883 9.217 -3.154 1.00 65.50 89 ASN A N 1
ATOM 716 C CA . ASN A 1 89 ? -5.994 10.238 -2.634 1.00 65.50 89 ASN A CA 1
ATOM 717 C C . ASN A 1 89 ? -5.658 11.223 -3.768 1.00 65.50 89 ASN A C 1
ATOM 719 O O . ASN A 1 89 ? -4.745 11.041 -4.577 1.00 65.50 89 ASN A O 1
ATOM 723 N N . THR A 1 90 ? -6.534 12.210 -3.922 1.00 61.00 90 THR A N 1
ATOM 724 C CA . THR A 1 90 ? -6.503 13.198 -5.007 1.00 61.00 90 THR A CA 1
ATOM 725 C C . THR A 1 90 ? -5.399 14.237 -4.819 1.00 61.00 90 THR A C 1
ATOM 727 O O . THR A 1 90 ? -5.155 14.606 -3.674 1.00 61.00 90 THR A O 1
ATOM 730 N N . PRO A 1 91 ? -4.853 14.813 -5.915 1.00 53.38 91 PRO A N 1
ATOM 731 C CA . PRO A 1 91 ? -5.465 14.849 -7.253 1.00 53.38 91 PRO A CA 1
ATOM 732 C C . PRO A 1 91 ? -5.017 13.774 -8.247 1.00 53.38 91 PRO A C 1
ATOM 734 O O . PRO A 1 91 ? -5.652 13.652 -9.291 1.00 53.38 91 PRO A O 1
ATOM 737 N N . LYS A 1 92 ? -3.963 12.998 -7.969 1.00 60.97 92 LYS A N 1
ATOM 738 C CA . LYS A 1 92 ? -3.329 12.157 -9.006 1.00 60.97 92 LYS A CA 1
ATOM 739 C C . LYS A 1 92 ? -3.172 10.680 -8.656 1.00 60.97 92 LYS A C 1
ATOM 741 O O . LYS A 1 92 ? -2.693 9.931 -9.501 1.00 60.97 92 LYS A O 1
ATOM 746 N N . SER A 1 93 ? -3.579 10.245 -7.464 1.00 66.25 93 SER A N 1
ATOM 747 C CA . SER A 1 93 ? -3.379 8.858 -7.041 1.00 66.25 93 SER A CA 1
ATOM 748 C C . SER A 1 93 ? -4.650 8.163 -6.575 1.00 66.25 93 SER A C 1
ATOM 750 O O . SER A 1 93 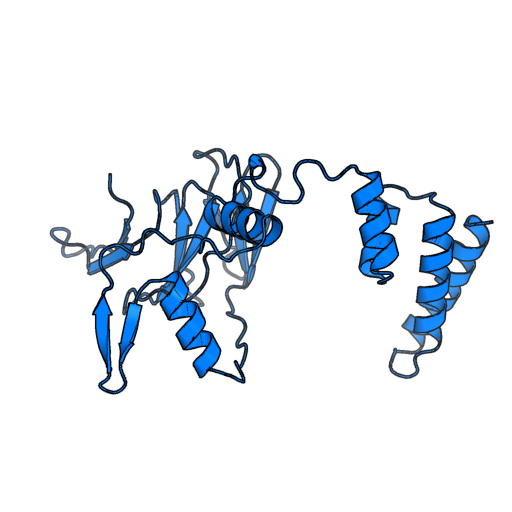? -5.554 8.739 -5.970 1.00 66.25 93 SER A O 1
ATOM 752 N N . VAL A 1 94 ? -4.697 6.867 -6.851 1.00 73.19 94 VAL A N 1
ATOM 753 C CA . VAL A 1 94 ? -5.619 5.937 -6.213 1.00 73.19 94 VAL A CA 1
ATOM 754 C C . VAL A 1 94 ? -4.758 4.804 -5.692 1.00 73.19 94 VAL A C 1
ATOM 756 O O . VAL A 1 94 ? -4.078 4.141 -6.472 1.00 73.19 94 VAL A O 1
ATOM 759 N N . ALA A 1 95 ? -4.773 4.602 -4.380 1.00 74.25 95 ALA A N 1
ATOM 760 C CA . ALA A 1 95 ? -4.151 3.441 -3.773 1.00 74.25 95 ALA A CA 1
ATOM 761 C C . ALA A 1 95 ? -5.176 2.307 -3.720 1.00 74.25 95 ALA A C 1
ATOM 763 O O . ALA A 1 95 ? -6.353 2.527 -3.422 1.00 74.25 95 ALA A O 1
ATOM 764 N N . MET A 1 96 ? -4.736 1.094 -4.035 1.00 78.06 96 MET A N 1
ATOM 765 C CA . MET A 1 96 ? -5.561 -0.106 -4.003 1.00 78.06 96 MET A CA 1
ATOM 766 C C . MET A 1 96 ? -4.955 -1.086 -3.011 1.00 78.06 96 MET A C 1
ATOM 768 O O . MET A 1 96 ? -3.779 -1.422 -3.122 1.00 78.06 96 MET A O 1
ATOM 772 N N . TRP A 1 97 ? -5.775 -1.562 -2.082 1.00 79.38 97 TRP A N 1
ATOM 773 C CA . TRP A 1 97 ? -5.356 -2.481 -1.032 1.00 79.38 97 TRP A CA 1
ATOM 774 C C . TRP A 1 97 ? -6.279 -3.703 -1.010 1.00 79.38 97 TRP A C 1
ATOM 776 O O . TRP A 1 97 ? -7.498 -3.540 -1.163 1.00 79.38 97 TRP A O 1
ATOM 786 N N . PRO A 1 98 ? -5.741 -4.924 -0.842 1.00 81.12 98 PRO A N 1
ATOM 787 C CA . PRO A 1 98 ? -6.568 -6.101 -0.607 1.00 81.12 98 PRO A CA 1
ATOM 788 C C . PRO A 1 98 ? -7.266 -5.989 0.754 1.00 81.12 98 PRO A C 1
ATOM 790 O O . PRO A 1 98 ? -6.757 -5.361 1.679 1.00 81.12 98 PRO A O 1
ATOM 793 N N . PHE A 1 99 ? -8.438 -6.609 0.896 1.00 80.88 99 PHE A N 1
ATOM 794 C CA . PHE A 1 99 ? -9.060 -6.750 2.217 1.00 80.88 99 PHE A CA 1
ATOM 795 C C . PHE A 1 99 ? -8.386 -7.824 3.074 1.00 80.88 99 PHE A C 1
ATOM 797 O O . PHE A 1 99 ? -8.480 -7.779 4.301 1.00 80.88 99 PHE A O 1
ATOM 804 N N . GLU A 1 100 ? -7.765 -8.817 2.441 1.00 77.94 100 GLU A N 1
ATOM 805 C CA . GLU A 1 100 ? -7.057 -9.891 3.123 1.00 77.94 100 GLU A CA 1
ATOM 806 C C . GLU A 1 100 ? -5.750 -9.368 3.728 1.00 77.94 100 GLU A C 1
ATOM 808 O O . GLU A 1 100 ? -4.976 -8.680 3.066 1.00 77.94 100 GLU A O 1
ATOM 813 N N . ILE A 1 101 ? -5.532 -9.684 5.005 1.00 68.38 101 ILE A N 1
ATOM 814 C CA . ILE A 1 101 ? -4.315 -9.299 5.722 1.00 68.38 101 ILE A CA 1
ATOM 815 C C . ILE A 1 101 ? -3.276 -10.362 5.403 1.00 68.38 101 ILE A C 1
ATOM 817 O O . ILE A 1 101 ? -3.562 -11.553 5.542 1.00 68.38 101 ILE A O 1
ATOM 821 N N . SER A 1 102 ? -2.078 -9.951 4.996 1.00 57.72 102 SER A N 1
ATOM 822 C CA . SER A 1 102 ? -0.977 -10.890 4.808 1.00 57.72 102 SER A CA 1
ATOM 823 C C . SER A 1 102 ? -0.666 -11.576 6.138 1.00 57.72 102 SER A C 1
ATOM 825 O O . SER A 1 102 ? -0.230 -10.922 7.088 1.00 57.72 102 SER A O 1
ATOM 827 N N . SER A 1 103 ? -0.876 -12.890 6.219 1.00 55.62 103 SER A N 1
ATOM 828 C CA . SER A 1 103 ? -0.455 -13.695 7.364 1.00 55.62 103 SER A CA 1
ATOM 829 C C . SER A 1 103 ? 1.060 -13.888 7.310 1.00 55.62 103 SER A C 1
ATOM 831 O O . SER A 1 103 ? 1.566 -14.910 6.845 1.00 55.62 103 SER A O 1
ATOM 833 N N . THR A 1 104 ? 1.809 -12.873 7.719 1.00 51.59 104 THR A N 1
ATOM 834 C CA . THR A 1 104 ? 3.260 -12.995 7.830 1.00 51.59 104 THR A CA 1
ATOM 835 C C . THR A 1 104 ? 3.565 -13.702 9.147 1.00 51.59 104 THR A C 1
ATOM 837 O O . THR A 1 104 ? 3.377 -13.134 10.220 1.00 51.59 104 THR A O 1
ATOM 840 N N . GLU A 1 105 ? 4.009 -14.959 9.093 1.00 51.91 105 GLU A N 1
ATOM 841 C CA . GLU A 1 105 ? 4.503 -15.653 10.284 1.00 51.91 105 GLU A CA 1
ATOM 842 C C . GLU A 1 105 ? 5.839 -15.033 10.711 1.00 51.91 105 GLU A C 1
ATOM 844 O O . GLU A 1 105 ? 6.881 -15.219 10.073 1.00 51.91 105 GLU A O 1
ATOM 849 N N . PHE A 1 106 ? 5.818 -14.263 11.797 1.00 53.50 106 PHE A N 1
ATOM 850 C CA . PHE A 1 106 ? 7.032 -13.701 12.372 1.00 53.50 106 PHE A CA 1
ATOM 851 C C . PHE A 1 106 ? 7.795 -14.795 13.120 1.00 53.50 106 PHE A C 1
ATOM 853 O O . PHE A 1 106 ? 7.346 -15.294 14.147 1.00 53.50 106 PHE A O 1
ATOM 860 N N . LYS A 1 107 ? 8.978 -15.155 12.611 1.00 57.91 107 LYS A N 1
ATOM 861 C CA . LYS A 1 107 ? 9.856 -16.169 13.225 1.00 57.91 107 LYS A CA 1
ATOM 862 C C . LYS A 1 107 ? 10.451 -15.746 14.574 1.00 57.91 107 LYS A C 1
ATOM 864 O O . LYS A 1 107 ? 10.973 -16.595 15.286 1.00 57.91 107 LYS A O 1
ATOM 869 N N . ASP A 1 108 ? 10.417 -14.455 14.896 1.00 62.94 108 ASP A N 1
ATOM 870 C CA . ASP A 1 108 ? 11.071 -13.879 16.074 1.00 62.94 108 ASP A CA 1
ATOM 871 C C . ASP A 1 108 ? 10.128 -12.879 16.763 1.00 62.94 108 ASP A C 1
ATOM 873 O O . ASP A 1 108 ? 10.231 -11.657 16.626 1.00 62.94 108 ASP A O 1
ATOM 877 N N . THR A 1 109 ? 9.127 -13.433 17.446 1.00 63.47 109 THR A N 1
ATOM 878 C CA . THR A 1 109 ? 8.061 -12.696 18.133 1.00 63.47 109 THR A CA 1
ATOM 879 C C . THR A 1 109 ? 8.602 -11.791 19.240 1.00 63.47 109 THR A C 1
ATOM 881 O O . THR A 1 109 ? 8.025 -10.739 19.493 1.00 63.47 109 THR A O 1
ATOM 884 N N . GLU A 1 110 ? 9.729 -12.144 19.868 1.00 64.75 110 GLU A N 1
ATOM 885 C CA . GLU A 1 110 ? 10.353 -11.334 20.923 1.00 64.75 110 GLU A CA 1
ATOM 886 C C . GLU A 1 110 ? 10.886 -10.006 20.384 1.00 64.75 110 GLU A C 1
ATOM 888 O O . GLU A 1 110 ? 10.609 -8.956 20.965 1.00 64.75 110 GLU A O 1
ATOM 893 N N . LYS A 1 111 ? 11.578 -10.015 19.237 1.00 57.25 111 LYS A N 1
ATOM 894 C CA . LYS A 1 111 ? 12.048 -8.772 18.604 1.00 57.25 111 LYS A CA 1
ATOM 895 C C . LYS A 1 111 ? 10.903 -7.889 18.130 1.00 57.25 111 LYS A C 1
ATOM 897 O O . LYS A 1 111 ? 11.006 -6.669 18.219 1.00 57.25 111 LYS A O 1
ATOM 902 N N . LEU A 1 112 ? 9.813 -8.489 17.652 1.00 54.81 112 LEU A N 1
ATOM 903 C CA . LEU A 1 112 ? 8.613 -7.753 17.252 1.00 54.81 112 LEU A CA 1
ATOM 904 C C . LEU A 1 112 ? 7.951 -7.078 18.460 1.00 54.81 112 LEU A C 1
ATOM 906 O O . LEU A 1 112 ? 7.614 -5.898 18.400 1.00 54.81 112 LEU A O 1
ATOM 910 N N . VAL A 1 113 ? 7.806 -7.809 19.570 1.00 61.28 113 VAL A N 1
ATOM 911 C CA . VAL A 1 113 ? 7.266 -7.269 20.824 1.00 61.28 113 VAL A CA 1
ATOM 912 C C . VAL A 1 113 ? 8.161 -6.143 21.334 1.00 61.28 113 VAL A C 1
ATOM 914 O O . VAL A 1 113 ? 7.654 -5.072 21.662 1.00 61.28 113 VAL A O 1
ATOM 917 N N . GLN A 1 114 ? 9.482 -6.324 21.308 1.00 58.97 114 GLN A N 1
ATOM 918 C CA . GLN A 1 114 ? 10.432 -5.287 21.697 1.00 58.97 114 GLN A CA 1
ATOM 919 C C . GLN A 1 114 ? 10.312 -4.038 20.809 1.00 58.97 114 GLN A C 1
ATOM 921 O O . GLN A 1 114 ? 10.121 -2.942 21.330 1.00 58.97 114 GLN A O 1
ATOM 926 N N . PHE A 1 115 ? 10.317 -4.194 19.487 1.00 53.09 115 PHE A N 1
ATOM 927 C CA . PHE A 1 115 ? 10.140 -3.092 18.539 1.00 53.09 115 PHE A CA 1
ATOM 928 C C . PHE A 1 115 ? 8.803 -2.361 18.738 1.00 53.09 115 PHE A C 1
ATOM 930 O O . PHE A 1 115 ? 8.758 -1.135 18.806 1.00 53.09 115 PHE A O 1
ATOM 937 N N . SER A 1 116 ? 7.705 -3.104 18.910 1.00 52.53 116 SER A N 1
ATOM 938 C CA . SER A 1 116 ? 6.386 -2.517 19.173 1.00 52.53 116 SER A CA 1
ATOM 939 C C . SER A 1 116 ? 6.346 -1.762 20.507 1.00 52.53 116 SER A C 1
ATOM 941 O O . SER A 1 116 ? 5.742 -0.694 20.588 1.00 52.53 116 SER A O 1
ATOM 943 N N . SER A 1 117 ? 7.056 -2.253 21.530 1.00 56.12 117 SER A N 1
ATOM 944 C CA . SER A 1 117 ? 7.185 -1.575 22.823 1.00 56.12 117 SER A CA 1
ATOM 945 C C . SER A 1 117 ? 7.992 -0.280 22.731 1.00 56.12 117 SER A C 1
ATOM 947 O O . SER A 1 117 ? 7.694 0.682 23.437 1.00 56.12 117 SER A O 1
ATOM 949 N N . GLU A 1 118 ? 8.983 -0.236 21.839 1.00 54.69 118 GLU A N 1
ATOM 950 C CA . GLU A 1 118 ? 9.808 0.945 21.579 1.00 54.69 118 GLU A CA 1
ATOM 951 C C . GLU A 1 118 ? 9.038 2.011 20.786 1.00 54.69 118 GLU A C 1
ATOM 953 O O . GLU A 1 118 ? 9.240 3.201 21.018 1.00 54.69 118 GLU A O 1
ATOM 958 N N . ILE A 1 119 ? 8.116 1.601 19.906 1.00 46.00 119 ILE A N 1
ATOM 959 C CA . ILE A 1 119 ? 7.278 2.511 19.108 1.00 46.00 119 ILE A CA 1
ATOM 960 C C . ILE A 1 119 ? 6.082 3.039 19.900 1.00 46.00 119 ILE A C 1
ATOM 962 O O . ILE A 1 119 ? 5.821 4.236 19.906 1.00 46.00 119 ILE A O 1
ATOM 966 N N . ILE A 1 120 ? 5.335 2.152 20.556 1.00 46.78 120 ILE A N 1
ATOM 967 C CA . ILE A 1 120 ? 4.057 2.489 21.206 1.00 46.78 120 ILE A CA 1
ATOM 968 C C . ILE A 1 120 ? 4.294 2.939 22.659 1.00 46.78 120 ILE A C 1
ATOM 970 O O . ILE A 1 120 ? 3.408 3.474 23.321 1.00 46.78 120 ILE A O 1
ATOM 974 N N . GLY A 1 121 ? 5.504 2.723 23.180 1.00 45.12 121 GLY A N 1
ATOM 975 C CA . GLY A 1 121 ? 5.873 3.086 24.543 1.00 45.12 121 GLY A CA 1
ATOM 976 C C . GLY A 1 121 ? 5.239 2.218 25.631 1.00 45.12 121 GLY A C 1
ATOM 977 O O . GLY A 1 121 ? 5.272 2.554 26.822 1.00 45.12 121 GLY A O 1
ATOM 978 N N . VAL A 1 122 ? 4.657 1.094 25.220 1.00 49.19 122 VAL A N 1
ATOM 979 C CA . VAL A 1 122 ? 3.989 0.128 26.084 1.00 49.19 122 VAL A CA 1
ATOM 980 C C . VAL A 1 122 ? 4.949 -1.019 26.348 1.00 49.19 122 VAL A C 1
ATOM 982 O O . VAL A 1 122 ? 5.243 -1.807 25.453 1.00 49.19 122 VAL A O 1
ATOM 985 N N . LYS A 1 123 ? 5.435 -1.130 27.587 1.00 54.22 123 LYS A N 1
ATOM 986 C CA . LYS A 1 123 ? 6.233 -2.282 28.018 1.00 54.22 123 LYS A CA 1
ATOM 987 C C . LYS A 1 123 ? 5.325 -3.266 28.738 1.00 54.22 123 LYS A C 1
ATOM 989 O O . LYS A 1 123 ? 4.721 -2.925 29.755 1.00 54.22 123 LYS A O 1
ATOM 994 N N . MET A 1 124 ? 5.248 -4.484 28.212 1.00 47.03 124 MET A N 1
ATOM 995 C CA . MET A 1 124 ? 4.610 -5.604 28.893 1.00 47.03 124 MET A CA 1
ATOM 996 C C . MET A 1 124 ? 5.695 -6.349 29.666 1.00 47.03 124 MET A C 1
ATOM 998 O O . MET A 1 124 ? 6.664 -6.828 29.076 1.00 47.03 124 MET A O 1
ATOM 1002 N N . ASP A 1 125 ? 5.595 -6.376 30.992 1.00 51.94 125 ASP A N 1
ATOM 1003 C CA . ASP A 1 125 ? 6.541 -7.148 31.794 1.00 51.94 125 ASP A CA 1
ATOM 1004 C C . ASP A 1 125 ? 6.179 -8.646 31.798 1.00 51.94 125 ASP A C 1
ATOM 1006 O O . ASP A 1 125 ? 5.126 -9.068 31.314 1.00 51.94 125 ASP A O 1
ATOM 1010 N N . LYS A 1 126 ? 7.060 -9.482 32.366 1.00 53.88 126 LYS A N 1
ATOM 1011 C CA . LYS A 1 126 ? 6.858 -10.943 32.456 1.00 53.88 126 LYS A CA 1
ATOM 1012 C C . LYS A 1 126 ? 5.629 -11.350 33.282 1.00 53.88 126 LYS A C 1
ATOM 1014 O O . LYS A 1 126 ? 5.291 -12.529 33.306 1.00 53.88 126 LYS A O 1
ATOM 1019 N N . THR A 1 127 ? 4.977 -10.405 33.960 1.00 50.09 127 THR A N 1
ATOM 1020 C CA . THR A 1 127 ? 3.738 -10.629 34.714 1.00 50.09 127 THR A CA 1
ATOM 1021 C C . THR A 1 127 ? 2.487 -10.251 33.920 1.00 50.09 127 THR A C 1
ATOM 1023 O O . THR A 1 127 ? 1.394 -10.289 34.470 1.00 50.09 127 THR A O 1
ATOM 1026 N N . MET A 1 128 ? 2.635 -9.921 32.628 1.00 47.00 128 MET A N 1
ATOM 1027 C CA . MET A 1 128 ? 1.569 -9.408 31.755 1.00 47.00 128 MET A CA 1
ATOM 1028 C C . MET A 1 128 ? 0.990 -8.067 32.223 1.00 47.00 128 MET A C 1
ATOM 1030 O O . MET A 1 128 ? -0.074 -7.651 31.762 1.00 47.00 128 MET A O 1
ATOM 1034 N N . SER A 1 129 ? 1.700 -7.361 33.104 1.00 37.12 129 SER A N 1
ATOM 1035 C CA . SER A 1 129 ? 1.296 -6.040 33.563 1.00 37.12 129 SER A CA 1
ATOM 1036 C C . SER A 1 129 ? 1.709 -5.004 32.519 1.00 37.12 129 SER A C 1
ATOM 1038 O O . SER A 1 129 ? 2.862 -4.953 32.078 1.00 37.12 129 SER A O 1
ATOM 1040 N N . ILE A 1 130 ? 0.743 -4.191 32.090 1.00 43.25 130 ILE A N 1
ATOM 1041 C CA . ILE A 1 130 ? 0.950 -3.116 31.120 1.00 43.25 130 ILE A CA 1
ATOM 1042 C C . ILE A 1 130 ? 1.511 -1.908 31.868 1.00 43.25 130 ILE A C 1
ATOM 1044 O O . ILE A 1 130 ? 0.795 -1.258 32.628 1.00 43.25 130 ILE A O 1
ATOM 1048 N N . ASN A 1 131 ? 2.780 -1.584 31.625 1.00 44.34 131 ASN A N 1
ATOM 1049 C CA . ASN A 1 131 ? 3.379 -0.350 32.116 1.00 44.34 131 ASN A CA 1
ATOM 1050 C C . ASN A 1 131 ? 3.343 0.700 30.999 1.00 44.34 131 ASN A C 1
ATOM 1052 O O . ASN A 1 131 ? 4.058 0.601 29.997 1.00 44.34 131 ASN A O 1
ATOM 1056 N N . LEU A 1 132 ? 2.484 1.706 31.174 1.00 38.84 132 LEU A N 1
ATOM 1057 C CA . LEU A 1 132 ? 2.440 2.894 30.325 1.00 38.84 132 LEU A CA 1
ATOM 1058 C C . LEU A 1 132 ? 3.613 3.800 30.692 1.00 38.84 132 LEU A C 1
ATOM 1060 O O . LEU A 1 132 ? 3.635 4.401 31.767 1.00 38.84 132 LEU A O 1
ATOM 1064 N N . SER A 1 133 ? 4.579 3.928 29.787 1.00 45.03 133 SER A N 1
ATOM 1065 C CA . SER A 1 133 ? 5.619 4.945 29.924 1.00 45.03 133 SER A CA 1
ATOM 1066 C C . SER A 1 133 ? 5.012 6.290 29.519 1.00 45.03 133 SER A C 1
ATOM 1068 O O . SER A 1 133 ? 5.083 6.710 28.366 1.00 45.03 133 SER A O 1
ATOM 1070 N N . THR A 1 134 ? 4.332 6.959 30.449 1.00 34.34 134 THR A N 1
ATOM 1071 C CA . THR A 1 134 ? 3.853 8.328 30.230 1.00 34.34 134 THR A CA 1
ATOM 1072 C C . THR A 1 134 ? 5.070 9.229 29.999 1.00 34.34 134 THR A C 1
ATOM 1074 O O . THR A 1 134 ? 5.954 9.252 30.850 1.00 34.34 134 THR A O 1
ATOM 1077 N N . ASN A 1 135 ? 5.108 9.952 28.873 1.00 34.59 135 ASN A N 1
ATOM 1078 C CA . ASN A 1 135 ? 6.262 10.684 28.309 1.00 34.59 135 ASN A CA 1
ATOM 1079 C C . ASN A 1 135 ? 7.272 9.878 27.477 1.00 34.59 135 ASN A C 1
ATOM 1081 O O . ASN A 1 135 ? 8.461 10.192 27.475 1.00 34.59 135 ASN A O 1
ATOM 1085 N N . ILE A 1 136 ? 6.811 8.947 26.644 1.00 37.44 136 ILE A N 1
ATOM 1086 C CA . ILE A 1 136 ? 7.509 8.715 25.373 1.00 37.44 136 ILE A CA 1
ATOM 1087 C C . ILE A 1 136 ? 6.936 9.713 24.369 1.00 37.44 136 ILE A C 1
ATOM 1089 O O . ILE A 1 136 ? 6.085 9.403 23.544 1.00 37.44 136 ILE A O 1
ATOM 1093 N N . ALA A 1 137 ? 7.405 10.961 24.451 1.00 38.00 137 ALA A N 1
ATOM 1094 C CA . ALA A 1 137 ? 7.646 11.653 23.196 1.00 38.00 137 ALA A CA 1
ATOM 1095 C C . ALA A 1 137 ? 8.646 10.749 22.482 1.00 38.00 137 ALA A C 1
ATOM 1097 O O . ALA A 1 137 ? 9.736 10.576 23.017 1.00 38.00 137 ALA A O 1
ATOM 1098 N N . GLU A 1 138 ? 8.223 10.080 21.406 1.00 46.19 138 GLU A N 1
ATOM 1099 C CA . GLU A 1 138 ? 9.024 9.164 20.594 1.00 46.19 138 GLU A CA 1
ATOM 1100 C C . GLU A 1 138 ? 10.445 9.722 20.428 1.00 46.19 138 GLU A C 1
ATOM 1102 O O . GLU A 1 138 ? 10.715 10.531 19.535 1.00 46.19 138 GLU A O 1
ATOM 1107 N N . SER A 1 139 ? 11.361 9.369 21.326 1.00 45.34 139 SER A N 1
ATOM 1108 C CA . SER A 1 139 ? 12.649 10.037 21.378 1.00 45.34 139 SER A CA 1
ATOM 1109 C C . SER A 1 139 ? 13.480 9.402 20.285 1.00 45.34 139 SER A C 1
ATOM 1111 O O . SER A 1 139 ? 13.845 8.231 20.379 1.00 45.34 139 SER A O 1
ATOM 1113 N N . ILE A 1 140 ? 13.733 10.167 19.224 1.00 48.62 140 ILE A N 1
ATOM 1114 C CA . ILE A 1 140 ? 14.874 9.921 18.346 1.00 48.62 140 ILE A CA 1
ATOM 1115 C C . ILE A 1 140 ? 16.057 9.795 19.303 1.00 48.62 140 ILE A C 1
ATOM 1117 O O . ILE A 1 140 ? 16.340 10.755 20.020 1.00 48.62 140 ILE A O 1
ATOM 1121 N N . SER A 1 141 ? 16.651 8.609 19.429 1.00 48.47 141 SER A N 1
ATOM 1122 C CA . SER A 1 141 ? 17.716 8.463 20.409 1.00 48.47 141 SER A CA 1
ATOM 1123 C C . SER A 1 141 ? 18.891 9.309 19.931 1.0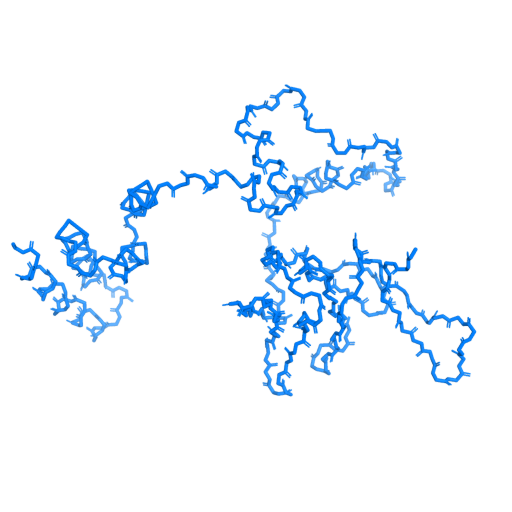0 48.47 141 SER A C 1
ATOM 1125 O O . SER A 1 141 ? 19.183 9.396 18.733 1.00 48.47 141 SER A O 1
ATOM 1127 N N . ASP A 1 142 ? 19.594 9.952 20.859 1.00 54.25 142 ASP A N 1
ATOM 1128 C CA . ASP A 1 142 ? 20.762 10.758 20.495 1.00 54.25 142 ASP A CA 1
ATOM 1129 C C . ASP A 1 142 ? 21.863 9.921 19.823 1.00 54.25 142 ASP A C 1
ATOM 1131 O O . ASP A 1 142 ? 22.700 10.477 19.112 1.00 54.25 142 ASP A O 1
ATOM 1135 N N . SER A 1 143 ? 21.801 8.592 19.973 1.00 57.16 143 SER A N 1
ATOM 1136 C CA . SER A 1 143 ? 22.697 7.603 19.372 1.00 57.16 143 SER A CA 1
ATOM 1137 C C . SER A 1 143 ? 22.404 7.244 17.909 1.00 57.16 143 SER A C 1
ATOM 1139 O O . SER A 1 143 ? 23.183 6.495 17.326 1.00 57.16 143 SER A O 1
ATOM 1141 N N . ASP A 1 144 ? 21.297 7.708 17.321 1.00 56.62 144 ASP A N 1
ATOM 1142 C CA . ASP A 1 144 ? 20.969 7.427 15.917 1.00 56.62 144 ASP A CA 1
ATOM 1143 C C . ASP A 1 144 ? 21.902 8.197 14.958 1.00 56.62 144 ASP A C 1
ATOM 1145 O O . ASP A 1 144 ? 22.221 9.370 15.188 1.00 56.62 144 ASP A O 1
ATOM 1149 N N . THR A 1 145 ? 22.312 7.573 13.848 1.00 67.81 145 THR A N 1
ATOM 1150 C CA . THR A 1 145 ? 23.025 8.281 12.767 1.00 67.81 145 THR A CA 1
ATOM 1151 C C . THR A 1 145 ? 22.117 9.329 12.121 1.00 67.81 145 THR A C 1
ATOM 1153 O O . THR A 1 145 ? 20.894 9.218 12.179 1.00 67.81 145 THR A O 1
ATOM 1156 N N . ASN A 1 146 ? 22.681 10.356 11.477 1.00 66.88 146 ASN A N 1
ATOM 1157 C CA . ASN A 1 146 ? 21.872 11.402 10.832 1.00 66.88 146 ASN A CA 1
ATOM 1158 C C . ASN A 1 146 ? 20.863 10.826 9.824 1.00 66.88 146 ASN A C 1
ATOM 1160 O O . ASN A 1 146 ? 19.695 11.199 9.871 1.00 66.88 146 ASN A O 1
ATOM 1164 N N . GLU A 1 147 ? 21.275 9.838 9.027 1.00 63.00 147 GLU A N 1
ATOM 1165 C CA . GLU A 1 147 ? 20.392 9.103 8.112 1.00 63.00 147 GLU A CA 1
ATOM 1166 C C . GLU A 1 147 ? 19.257 8.397 8.864 1.00 63.00 147 GLU A C 1
ATOM 1168 O O . GLU A 1 147 ? 18.099 8.498 8.480 1.00 63.00 147 GLU A O 1
ATOM 1173 N N . GLN A 1 148 ? 19.542 7.725 9.982 1.00 58.53 148 GLN A N 1
ATOM 1174 C CA . GLN A 1 148 ? 18.502 7.087 10.797 1.00 58.53 148 GLN A CA 1
ATOM 1175 C C . GLN A 1 148 ? 17.539 8.114 11.395 1.00 58.53 148 GLN A C 1
ATOM 1177 O O . GLN A 1 148 ? 16.343 7.844 11.488 1.00 58.53 148 GLN A O 1
ATOM 1182 N N . LYS A 1 149 ? 18.028 9.297 11.779 1.00 67.88 149 LYS A N 1
ATOM 1183 C CA . LYS A 1 149 ? 17.184 10.394 12.268 1.00 67.88 149 LYS A CA 1
ATOM 1184 C C . LYS A 1 149 ? 16.285 10.940 11.159 1.00 67.88 149 LYS A C 1
ATOM 1186 O O . LYS A 1 149 ? 15.130 11.238 11.443 1.00 67.88 149 LYS A O 1
ATOM 1191 N N . GLU A 1 150 ? 16.781 11.044 9.930 1.00 64.56 150 GLU A N 1
ATOM 1192 C CA . GLU A 1 150 ? 16.012 11.456 8.747 1.00 64.56 150 GLU A CA 1
ATOM 1193 C C . GLU A 1 150 ? 14.974 10.406 8.357 1.00 64.56 150 GLU A C 1
ATOM 1195 O O . GLU A 1 150 ? 13.794 10.725 8.264 1.00 64.56 150 GLU A O 1
ATOM 1200 N N . TRP A 1 151 ? 15.362 9.132 8.281 1.00 59.66 151 TRP A N 1
ATOM 1201 C CA . TRP A 1 151 ? 14.440 8.017 8.064 1.00 59.66 151 TRP A CA 1
ATOM 1202 C C . TRP A 1 151 ? 13.355 7.948 9.139 1.00 59.66 151 TRP A C 1
ATOM 1204 O O . TRP A 1 151 ? 12.182 7.775 8.818 1.00 59.66 151 TRP A O 1
ATOM 1214 N N . LYS A 1 152 ? 13.713 8.128 10.416 1.00 62.56 152 LYS A N 1
ATOM 1215 C CA . LYS A 1 152 ? 12.742 8.186 11.517 1.00 62.56 152 LYS A CA 1
ATOM 1216 C C . LYS A 1 152 ? 11.866 9.433 11.434 1.00 62.56 152 LYS A C 1
ATOM 1218 O O . LYS A 1 152 ? 10.692 9.334 11.761 1.00 62.56 152 LYS A O 1
ATOM 1223 N N . ARG A 1 153 ? 12.384 10.589 11.003 1.00 63.34 153 ARG A N 1
ATOM 1224 C CA . ARG A 1 153 ? 11.579 11.805 10.790 1.00 63.34 153 ARG A CA 1
ATOM 1225 C C . ARG A 1 153 ? 10.597 11.633 9.643 1.00 63.34 153 ARG A C 1
ATOM 1227 O O . ARG A 1 153 ? 9.417 11.845 9.880 1.00 63.34 153 ARG A O 1
ATOM 1234 N N . TRP A 1 154 ? 11.039 11.156 8.483 1.00 58.09 154 TRP A N 1
ATOM 1235 C CA . TRP A 1 154 ? 10.163 10.819 7.362 1.00 58.09 154 TRP A CA 1
ATOM 1236 C C . TRP A 1 154 ? 9.103 9.798 7.761 1.00 58.09 154 TRP A C 1
ATOM 1238 O O . TRP A 1 154 ? 7.910 9.976 7.528 1.00 58.09 154 TRP A O 1
ATOM 1248 N N . HIS A 1 155 ? 9.524 8.736 8.449 1.00 53.84 155 HIS A N 1
ATOM 1249 C CA . HIS A 1 155 ? 8.599 7.743 8.962 1.00 53.84 155 HIS A CA 1
ATOM 1250 C C . HIS A 1 155 ? 7.643 8.348 10.000 1.00 53.84 155 HIS A C 1
ATOM 1252 O O . HIS A 1 155 ? 6.518 7.891 10.113 1.00 53.84 155 HIS A O 1
ATOM 1258 N N . LYS A 1 156 ? 7.999 9.389 10.747 1.00 61.12 156 LYS A N 1
ATOM 1259 C CA . LYS A 1 156 ? 7.066 10.033 11.685 1.00 61.12 156 LYS A CA 1
ATOM 1260 C C . LYS A 1 156 ? 6.112 11.005 11.010 1.00 61.12 156 LYS A C 1
ATOM 1262 O O . LYS A 1 156 ? 4.926 10.985 11.313 1.00 61.12 156 LYS A O 1
ATOM 1267 N N . SER A 1 157 ? 6.615 11.847 10.117 1.00 57.59 157 SER A N 1
ATOM 1268 C CA . SER A 1 157 ? 5.820 12.906 9.506 1.00 57.59 157 SER A CA 1
ATOM 1269 C C . SER A 1 157 ? 5.019 12.420 8.305 1.00 57.59 157 SER A C 1
ATOM 1271 O O . SER A 1 157 ? 4.000 13.020 7.992 1.00 57.59 157 SER A O 1
ATOM 1273 N N . GLY A 1 158 ? 5.476 11.372 7.609 1.00 48.50 158 GLY A N 1
ATOM 1274 C CA . GLY A 1 158 ? 4.951 10.971 6.298 1.00 48.50 158 GLY A CA 1
ATOM 1275 C C . GLY A 1 158 ? 5.289 11.957 5.176 1.00 48.50 158 GLY A C 1
ATOM 1276 O O . GLY A 1 158 ? 5.267 11.557 4.020 1.00 48.50 158 GLY A O 1
ATOM 1277 N N . SER A 1 159 ? 5.700 13.172 5.550 1.00 55.81 159 SER A N 1
ATOM 1278 C CA . SER A 1 159 ? 5.906 14.339 4.711 1.00 55.81 159 SER A CA 1
ATOM 1279 C C . SER A 1 159 ? 6.937 14.098 3.619 1.00 55.81 159 SER A C 1
ATOM 1281 O O . SER A 1 159 ? 8.090 13.751 3.887 1.00 55.81 159 SER A O 1
ATOM 1283 N N . GLN A 1 160 ? 6.559 14.418 2.388 1.00 55.66 160 GLN A N 1
ATOM 1284 C CA . GLN A 1 160 ? 7.433 14.448 1.231 1.00 55.66 160 GLN A CA 1
ATOM 1285 C C . GLN A 1 160 ? 8.626 15.379 1.453 1.00 55.66 160 GLN A C 1
ATOM 1287 O O . GLN A 1 160 ? 9.671 15.102 0.887 1.00 55.66 160 GLN A O 1
ATOM 1292 N N . LEU A 1 161 ? 8.504 16.423 2.286 1.00 60.38 161 LEU A N 1
ATOM 1293 C CA . LEU A 1 161 ? 9.593 17.355 2.625 1.00 60.38 161 LEU A CA 1
ATOM 1294 C C . LEU A 1 161 ? 10.648 16.752 3.559 1.00 60.38 161 LEU A C 1
ATOM 1296 O O . LEU A 1 161 ? 11.782 17.217 3.573 1.00 60.38 161 LEU A O 1
ATOM 1300 N N . ASP A 1 162 ? 10.275 15.735 4.333 1.00 59.84 162 ASP A N 1
ATOM 1301 C CA . ASP A 1 162 ? 11.191 15.023 5.227 1.00 59.84 162 ASP A CA 1
ATOM 1302 C C . ASP A 1 162 ? 11.701 13.725 4.598 1.00 59.84 162 ASP A C 1
ATOM 1304 O O . ASP A 1 162 ? 12.465 12.999 5.229 1.00 59.84 162 ASP A O 1
ATOM 1308 N N . SER A 1 163 ? 11.261 13.408 3.376 1.00 59.88 163 SER A N 1
ATOM 1309 C CA . SER A 1 163 ? 11.655 12.189 2.686 1.00 59.88 163 SER A CA 1
ATOM 1310 C C . SER A 1 163 ? 13.164 12.173 2.448 1.00 59.88 163 SER A C 1
ATOM 1312 O O . SER A 1 163 ? 13.710 13.136 1.912 1.00 59.88 163 SER A O 1
ATOM 1314 N N . PRO A 1 164 ? 13.866 11.059 2.719 1.00 59.12 164 PRO A N 1
ATOM 1315 C CA . PRO A 1 164 ? 15.266 10.925 2.314 1.00 59.12 164 PRO A CA 1
ATOM 1316 C C . PRO A 1 164 ? 15.433 10.983 0.782 1.00 59.12 164 PRO A C 1
ATOM 1318 O O . PRO A 1 164 ? 16.551 10.977 0.276 1.00 59.12 164 PRO A O 1
ATOM 1321 N N . PHE A 1 165 ? 14.320 11.051 0.042 1.00 59.09 165 PHE A N 1
ATOM 1322 C CA . PHE A 1 165 ? 14.257 11.126 -1.405 1.00 59.09 165 PHE A CA 1
ATOM 1323 C C . PHE A 1 165 ? 13.845 12.509 -1.959 1.00 59.09 165 PHE A C 1
ATOM 1325 O O . PHE A 1 165 ? 13.660 12.599 -3.174 1.00 59.09 165 PHE A O 1
ATOM 1332 N N . VAL A 1 166 ? 13.687 13.565 -1.132 1.00 59.44 166 VAL A N 1
ATOM 1333 C CA . VAL A 1 166 ? 13.203 14.909 -1.568 1.00 59.44 166 VAL A CA 1
ATOM 1334 C C . VAL A 1 166 ? 14.001 15.456 -2.751 1.00 59.44 166 VAL A C 1
ATOM 1336 O O . VAL A 1 166 ? 13.416 15.946 -3.712 1.00 59.44 166 VAL A O 1
ATOM 1339 N N . ASP A 1 167 ? 15.324 15.305 -2.696 1.00 55.22 167 ASP A N 1
ATOM 1340 C CA . ASP A 1 167 ? 16.268 15.782 -3.710 1.00 55.22 167 ASP A CA 1
ATOM 1341 C C . ASP A 1 167 ? 16.882 14.621 -4.504 1.00 55.22 167 ASP A C 1
ATOM 1343 O O . ASP A 1 167 ? 18.053 14.655 -4.895 1.00 55.22 167 ASP A O 1
ATOM 1347 N N . THR A 1 168 ? 16.118 13.550 -4.747 1.00 57.97 168 THR A N 1
ATOM 1348 C CA . THR A 1 168 ? 16.620 12.496 -5.634 1.00 57.97 168 THR A CA 1
ATOM 1349 C C . THR A 1 168 ? 16.575 13.019 -7.061 1.00 57.97 168 THR A C 1
ATOM 1351 O O . THR A 1 168 ? 15.539 12.976 -7.724 1.00 57.97 168 THR A O 1
ATOM 1354 N N . ASP A 1 169 ? 17.712 13.530 -7.532 1.00 71.19 169 ASP A N 1
ATOM 1355 C CA . ASP A 1 169 ? 17.933 13.807 -8.947 1.00 71.19 169 ASP A CA 1
ATOM 1356 C C . ASP A 1 169 ? 17.466 12.593 -9.768 1.00 71.19 169 ASP A C 1
ATOM 1358 O O . ASP A 1 169 ? 17.735 11.442 -9.402 1.00 71.19 169 ASP A O 1
ATOM 1362 N N . MET A 1 170 ? 16.752 12.826 -10.874 1.00 69.38 170 MET A N 1
ATOM 1363 C CA . MET A 1 170 ? 16.255 11.737 -11.724 1.00 69.38 170 MET A CA 1
ATOM 1364 C C . MET A 1 170 ? 17.392 10.807 -12.163 1.00 69.38 170 MET A C 1
ATOM 1366 O O . MET A 1 170 ? 17.166 9.610 -12.350 1.00 69.38 170 MET A O 1
ATOM 1370 N N . ASN A 1 171 ? 18.614 11.335 -12.285 1.00 78.88 171 ASN A N 1
ATOM 1371 C CA . ASN A 1 171 ? 19.793 10.530 -12.583 1.00 78.88 171 ASN A CA 1
ATOM 1372 C C . ASN A 1 171 ? 20.189 9.630 -11.406 1.00 78.88 171 ASN A C 1
ATOM 1374 O O . ASN A 1 171 ? 20.457 8.454 -11.623 1.00 78.88 171 ASN A O 1
ATOM 1378 N N . SER A 1 172 ? 20.136 10.119 -10.164 1.00 77.69 172 SER A N 1
ATOM 1379 C CA . SER A 1 172 ? 20.377 9.308 -8.962 1.00 77.69 172 SER A CA 1
ATOM 1380 C C . SER A 1 172 ? 19.346 8.186 -8.809 1.00 77.69 172 SER A C 1
ATOM 1382 O O . SER A 1 172 ? 19.707 7.057 -8.474 1.00 77.69 172 SER A O 1
ATOM 1384 N N . TYR A 1 173 ? 18.070 8.459 -9.109 1.00 77.38 173 TYR A N 1
ATOM 1385 C CA . TYR A 1 173 ? 17.022 7.430 -9.117 1.00 77.38 173 TYR A CA 1
ATOM 1386 C C . TYR A 1 173 ? 17.267 6.382 -10.209 1.00 77.38 173 TYR A C 1
ATOM 1388 O O . TYR A 1 173 ? 17.209 5.177 -9.956 1.00 77.38 173 TYR A O 1
ATOM 1396 N N . ARG A 1 174 ? 17.623 6.833 -11.417 1.00 83.56 174 ARG A N 1
ATOM 1397 C CA . ARG A 1 174 ? 18.019 5.955 -12.523 1.00 83.56 174 ARG A CA 1
ATOM 1398 C C . ARG A 1 174 ? 19.209 5.072 -12.138 1.00 83.56 174 ARG A C 1
ATOM 1400 O O . ARG A 1 174 ? 19.154 3.862 -12.344 1.00 83.56 174 ARG A O 1
ATOM 1407 N N . ASP A 1 175 ? 20.259 5.642 -11.559 1.00 84.38 175 ASP A N 1
ATOM 1408 C CA . ASP A 1 175 ? 21.471 4.914 -11.176 1.00 84.38 175 ASP A CA 1
ATOM 1409 C C . ASP A 1 175 ? 21.201 3.912 -10.047 1.00 84.38 175 ASP A C 1
ATOM 1411 O O . ASP A 1 175 ? 21.715 2.788 -10.072 1.00 84.38 175 ASP A O 1
ATOM 1415 N N . PHE A 1 176 ? 20.321 4.258 -9.105 1.00 83.06 176 PHE A N 1
ATOM 1416 C CA . PHE A 1 176 ? 19.823 3.325 -8.099 1.00 83.06 176 PHE A CA 1
ATOM 1417 C C . PHE A 1 176 ? 19.102 2.131 -8.742 1.00 83.06 176 PHE A C 1
ATOM 1419 O O . PHE A 1 176 ? 19.439 0.982 -8.447 1.00 83.06 176 PHE A O 1
ATOM 1426 N N . LEU A 1 177 ? 18.164 2.374 -9.663 1.00 82.88 177 LEU A N 1
ATOM 1427 C CA . LEU A 1 177 ? 17.422 1.313 -10.356 1.00 82.88 177 LEU A CA 1
ATOM 1428 C C . LEU A 1 177 ? 18.332 0.424 -11.227 1.00 82.88 177 LEU A C 1
ATOM 1430 O O . LEU A 1 177 ? 18.123 -0.795 -11.291 1.00 82.88 177 LEU A O 1
ATOM 1434 N N . ILE A 1 178 ? 19.374 1.001 -11.842 1.00 87.94 178 ILE A N 1
ATOM 1435 C CA . ILE A 1 178 ? 20.430 0.252 -12.542 1.00 87.94 178 ILE A CA 1
ATOM 1436 C C . ILE A 1 178 ? 21.211 -0.618 -11.554 1.00 87.94 178 ILE A C 1
ATOM 1438 O O . ILE A 1 178 ? 21.482 -1.778 -11.858 1.00 87.94 178 ILE A O 1
ATOM 1442 N N . THR A 1 179 ? 21.534 -0.091 -10.370 1.00 84.19 179 THR A N 1
ATOM 1443 C CA . THR A 1 179 ? 22.265 -0.821 -9.320 1.00 84.19 179 THR A CA 1
ATOM 1444 C C . THR A 1 179 ? 21.470 -2.018 -8.798 1.00 84.19 179 THR A C 1
ATOM 1446 O O . THR A 1 179 ? 22.051 -3.078 -8.574 1.00 84.19 179 THR A O 1
ATOM 1449 N N . GLN A 1 180 ? 20.142 -1.895 -8.672 1.00 84.62 180 GLN A N 1
ATOM 1450 C CA . GLN A 1 180 ? 19.278 -3.029 -8.315 1.00 84.62 180 GLN A CA 1
ATOM 1451 C C . GLN A 1 180 ? 19.311 -4.141 -9.377 1.00 84.62 180 GLN A C 1
ATOM 1453 O O . GLN A 1 180 ? 19.227 -5.320 -9.035 1.00 84.62 180 GLN A O 1
ATOM 1458 N N . ASN A 1 181 ? 19.454 -3.780 -10.662 1.00 85.56 181 ASN A N 1
ATOM 1459 C CA . ASN A 1 181 ? 19.600 -4.704 -11.796 1.00 85.56 181 ASN A CA 1
ATOM 1460 C C . ASN A 1 181 ? 18.559 -5.849 -11.812 1.00 85.56 181 ASN A C 1
ATOM 1462 O O . ASN A 1 181 ? 18.857 -6.997 -12.161 1.00 85.56 181 ASN A O 1
ATOM 1466 N N . THR A 1 182 ? 17.327 -5.541 -11.406 1.00 87.75 182 THR A N 1
ATOM 1467 C CA . THR A 1 182 ? 16.179 -6.455 -11.466 1.00 87.75 182 THR A CA 1
ATOM 1468 C C . THR A 1 182 ? 15.390 -6.221 -12.751 1.00 87.75 182 THR A C 1
ATOM 1470 O O . THR A 1 182 ? 15.493 -5.158 -13.358 1.00 87.75 182 THR A O 1
ATOM 1473 N N . LEU A 1 183 ? 14.577 -7.194 -13.178 1.00 84.75 183 LEU A N 1
ATOM 1474 C CA . LEU A 1 183 ? 13.753 -7.026 -14.381 1.00 84.75 183 LEU A CA 1
ATOM 1475 C C . LEU A 1 183 ? 12.822 -5.808 -14.245 1.00 84.75 183 LEU A C 1
ATOM 1477 O O . LEU A 1 183 ? 12.820 -4.944 -15.114 1.00 84.75 183 LEU A O 1
ATOM 1481 N N . SER A 1 184 ? 12.120 -5.704 -13.114 1.00 80.50 184 SER A N 1
ATOM 1482 C CA . SER A 1 184 ? 11.188 -4.610 -12.833 1.00 80.50 184 SER A CA 1
ATOM 1483 C C . SER A 1 184 ? 11.881 -3.250 -12.742 1.00 80.50 184 SER A C 1
ATOM 1485 O O . SER A 1 184 ? 11.376 -2.283 -13.301 1.00 80.50 184 SER A O 1
ATOM 1487 N N . SER A 1 185 ? 13.054 -3.168 -12.097 1.00 81.50 185 SER A N 1
ATOM 1488 C CA . SER A 1 185 ? 13.780 -1.893 -11.985 1.00 81.50 185 SER A CA 1
ATOM 1489 C C . SER A 1 185 ? 14.279 -1.390 -13.341 1.00 81.50 185 SER A C 1
ATOM 1491 O O . SER A 1 185 ? 14.245 -0.193 -13.605 1.00 81.50 185 SER A O 1
ATOM 1493 N N . LEU A 1 186 ? 14.700 -2.292 -14.233 1.00 87.06 186 LEU A N 1
ATOM 1494 C CA . LEU A 1 186 ? 15.101 -1.930 -15.594 1.00 87.06 186 LEU A CA 1
ATOM 1495 C C . LEU A 1 186 ? 13.894 -1.542 -16.467 1.00 87.06 186 LEU A C 1
ATOM 1497 O O . LEU A 1 186 ? 13.995 -0.586 -17.234 1.00 87.06 186 LEU A O 1
ATOM 1501 N N . GLU A 1 187 ? 12.752 -2.228 -16.337 1.00 85.75 187 GLU A N 1
ATOM 1502 C CA . GLU A 1 187 ? 11.499 -1.848 -17.017 1.00 85.75 187 GLU A CA 1
ATOM 1503 C C . GLU A 1 187 ? 11.029 -0.455 -16.609 1.00 85.75 187 GLU A C 1
ATOM 1505 O O . GLU A 1 187 ? 10.639 0.341 -17.462 1.00 85.75 187 GLU A O 1
ATOM 1510 N N . GLU A 1 188 ? 11.117 -0.139 -15.318 1.00 83.62 188 GLU A N 1
ATOM 1511 C CA . GLU A 1 188 ? 10.750 1.169 -14.787 1.00 83.62 188 GLU A CA 1
ATOM 1512 C C . GLU A 1 188 ? 11.571 2.303 -15.411 1.00 83.62 188 GLU A C 1
ATOM 1514 O O . GLU A 1 188 ? 11.014 3.322 -15.834 1.00 83.62 188 GLU A O 1
ATOM 1519 N N . ILE A 1 189 ? 12.883 2.095 -15.572 1.00 85.19 189 ILE A N 1
ATOM 1520 C CA . ILE A 1 189 ? 13.730 3.061 -16.275 1.00 85.19 189 ILE A CA 1
ATOM 1521 C C . ILE A 1 189 ? 13.298 3.189 -17.739 1.00 85.19 189 ILE A C 1
ATOM 1523 O O . ILE A 1 189 ? 13.208 4.308 -18.237 1.00 85.19 189 ILE A O 1
ATOM 1527 N N . LEU A 1 190 ? 12.998 2.084 -18.431 1.00 84.06 190 LEU A N 1
ATOM 1528 C CA . LEU A 1 190 ? 12.604 2.110 -19.846 1.00 84.06 190 LEU A CA 1
ATOM 1529 C C . LEU A 1 190 ? 11.247 2.788 -20.093 1.00 84.06 190 LEU A C 1
ATOM 1531 O O . LEU A 1 190 ? 11.046 3.329 -21.178 1.00 84.06 190 LEU A O 1
ATOM 1535 N N . TYR A 1 191 ? 10.334 2.830 -19.118 1.00 82.81 191 TYR A N 1
ATOM 1536 C CA . TYR A 1 191 ? 9.117 3.645 -19.242 1.00 82.81 191 TYR A CA 1
ATOM 1537 C C . TYR A 1 191 ? 9.429 5.143 -19.319 1.00 82.81 191 TYR A C 1
ATOM 1539 O O . TYR A 1 191 ? 8.755 5.874 -20.044 1.00 82.81 191 TYR A O 1
ATOM 1547 N N . SER A 1 192 ? 10.456 5.590 -18.595 1.00 77.25 192 SER A N 1
ATOM 1548 C CA . SER A 1 192 ? 10.863 7.000 -18.548 1.00 77.25 192 SER A CA 1
ATOM 1549 C C . SER A 1 192 ? 11.883 7.352 -19.639 1.00 77.25 192 SER A C 1
ATOM 1551 O O . SER A 1 192 ? 11.827 8.430 -20.228 1.00 77.25 192 SER A O 1
ATOM 1553 N N . TYR A 1 193 ? 12.788 6.422 -19.952 1.00 83.44 193 TYR A N 1
ATOM 1554 C CA . TYR A 1 193 ? 13.894 6.564 -20.900 1.00 83.44 193 TYR A CA 1
ATOM 1555 C C . TYR A 1 193 ? 13.915 5.376 -21.879 1.00 83.44 193 TYR A C 1
ATOM 1557 O O . TYR A 1 193 ? 14.807 4.526 -21.825 1.00 83.44 193 TYR A O 1
ATOM 1565 N N . PRO A 1 194 ? 12.956 5.303 -22.818 1.00 84.06 194 PRO A N 1
ATOM 1566 C CA . PRO A 1 194 ? 12.748 4.121 -23.664 1.00 84.06 194 PRO A CA 1
ATOM 1567 C C . PRO A 1 194 ? 13.920 3.781 -24.594 1.00 84.06 194 PRO A C 1
ATOM 1569 O O . PRO A 1 194 ? 13.995 2.666 -25.102 1.00 84.06 194 PRO A O 1
ATOM 1572 N N . MET A 1 195 ? 14.834 4.728 -24.822 1.00 87.38 195 MET A N 1
ATOM 1573 C CA . MET A 1 195 ? 15.996 4.578 -25.709 1.00 87.38 195 MET A CA 1
ATOM 1574 C C . MET A 1 195 ? 17.332 4.584 -24.958 1.00 87.38 195 MET A C 1
ATOM 1576 O O . MET A 1 195 ? 18.387 4.818 -25.552 1.00 87.38 195 MET A O 1
ATOM 1580 N N . ASP A 1 196 ? 17.311 4.331 -23.651 1.00 88.94 196 ASP A N 1
ATOM 1581 C CA . ASP A 1 196 ? 18.531 4.215 -22.866 1.00 88.94 196 ASP A CA 1
ATOM 1582 C C . ASP A 1 196 ? 19.322 2.957 -23.255 1.00 88.94 196 ASP A C 1
ATOM 1584 O O . ASP A 1 196 ? 19.029 1.839 -22.828 1.00 88.94 196 ASP A O 1
ATOM 1588 N N . LYS A 1 197 ? 20.366 3.138 -24.071 1.00 91.50 197 LYS A N 1
ATOM 1589 C CA . LYS A 1 197 ? 21.172 2.031 -24.607 1.00 91.50 197 LYS A CA 1
ATOM 1590 C C . LYS A 1 197 ? 21.828 1.175 -23.524 1.00 91.50 19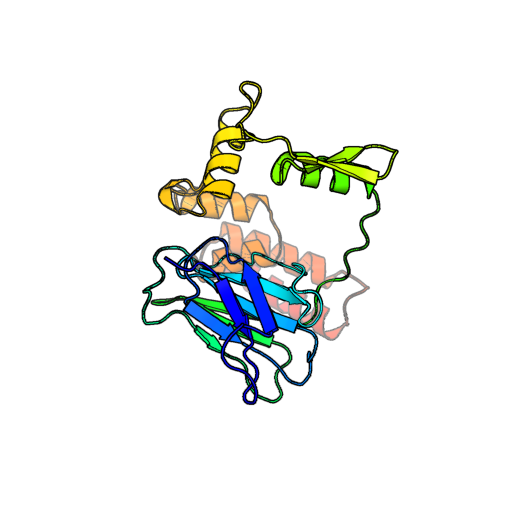7 LYS A C 1
ATOM 1592 O O . LYS A 1 197 ? 22.036 -0.017 -23.748 1.00 91.50 197 LYS A O 1
ATOM 1597 N N . GLN A 1 198 ? 22.182 1.754 -22.376 1.00 91.81 198 GLN A N 1
ATOM 1598 C CA . GLN A 1 198 ? 22.799 1.006 -21.281 1.00 91.81 198 GLN A CA 1
ATOM 1599 C C . GLN A 1 198 ? 21.773 0.064 -20.649 1.00 91.81 198 GLN A C 1
ATOM 1601 O O . GLN A 1 198 ? 22.038 -1.128 -20.484 1.00 91.81 198 GLN A O 1
ATOM 1606 N N . VAL A 1 199 ? 20.586 0.590 -20.354 1.00 92.12 199 VAL A N 1
ATOM 1607 C CA . VAL A 1 199 ? 19.494 -0.161 -19.726 1.00 92.12 199 VAL A CA 1
ATOM 1608 C C . VAL A 1 199 ? 18.939 -1.209 -20.683 1.00 92.12 199 VAL A C 1
ATOM 1610 O O . VAL A 1 199 ? 18.743 -2.347 -20.272 1.00 92.12 199 VAL A O 1
ATOM 1613 N N . LEU A 1 200 ? 18.789 -0.889 -21.972 1.00 92.50 200 LEU A N 1
ATOM 1614 C CA . LEU A 1 200 ? 18.361 -1.845 -23.000 1.00 92.50 200 LEU A CA 1
ATOM 1615 C C . LEU A 1 200 ? 19.295 -3.066 -23.075 1.00 92.50 200 LEU A C 1
ATOM 1617 O O . LEU A 1 200 ? 18.813 -4.194 -23.177 1.00 92.50 200 LEU A O 1
ATOM 1621 N N . LYS A 1 201 ? 20.619 -2.872 -22.955 1.00 93.31 201 LYS A N 1
ATOM 1622 C CA . LYS A 1 201 ? 21.596 -3.981 -22.902 1.00 93.31 201 LYS A CA 1
ATOM 1623 C C . LYS A 1 201 ? 21.434 -4.833 -21.647 1.00 93.31 201 LYS A C 1
ATOM 1625 O O . LYS A 1 201 ? 21.447 -6.061 -21.735 1.00 93.31 201 LYS A O 1
ATOM 1630 N N . LEU A 1 202 ? 21.291 -4.196 -20.484 1.00 93.19 202 LEU A N 1
ATOM 1631 C CA . LEU A 1 202 ? 21.095 -4.900 -19.212 1.00 93.19 202 LEU A CA 1
ATOM 1632 C C . LEU A 1 202 ? 19.782 -5.693 -19.216 1.00 93.19 202 LEU A C 1
ATOM 1634 O O . LEU A 1 202 ? 19.762 -6.864 -18.837 1.00 93.19 202 LEU A O 1
ATOM 1638 N N . TYR A 1 203 ? 18.716 -5.086 -19.732 1.00 93.12 203 TYR A N 1
ATOM 1639 C CA . TYR A 1 203 ? 17.397 -5.689 -19.840 1.00 93.12 203 TYR A CA 1
ATOM 1640 C C . TYR A 1 203 ? 17.394 -6.878 -20.810 1.00 93.12 203 TYR A C 1
ATOM 1642 O O . TYR A 1 203 ? 16.944 -7.966 -20.450 1.00 93.12 203 TYR A O 1
ATOM 1650 N N . ALA A 1 204 ? 18.001 -6.728 -21.994 1.00 92.88 204 ALA A N 1
ATOM 1651 C CA . ALA A 1 204 ? 18.183 -7.824 -22.947 1.00 92.88 204 ALA A CA 1
ATOM 1652 C C . ALA A 1 204 ? 18.935 -9.010 -22.323 1.00 92.88 204 ALA A C 1
ATOM 1654 O O . ALA A 1 204 ? 18.519 -10.162 -22.464 1.00 92.88 204 ALA A O 1
ATOM 1655 N N . LYS A 1 205 ? 20.012 -8.737 -21.575 1.00 93.62 205 LYS A N 1
ATOM 1656 C CA . LYS A 1 205 ? 20.786 -9.774 -20.884 1.00 93.62 205 LYS A CA 1
ATOM 1657 C C . LYS A 1 205 ? 19.948 -10.505 -19.832 1.00 93.62 205 LYS A C 1
ATOM 1659 O O . LYS A 1 205 ? 20.011 -11.731 -19.767 1.00 93.62 205 LYS A O 1
ATOM 1664 N N . LYS A 1 206 ? 19.133 -9.787 -19.053 1.00 92.69 206 LYS A N 1
ATOM 1665 C CA . LYS A 1 206 ? 18.236 -10.386 -18.050 1.00 92.69 206 LYS A CA 1
ATOM 1666 C C . LYS A 1 206 ? 17.154 -11.259 -18.676 1.00 92.69 206 LYS A C 1
ATOM 1668 O O . LYS A 1 206 ? 16.921 -12.370 -18.207 1.00 92.69 206 LYS A O 1
ATOM 1673 N N . LEU A 1 207 ? 16.550 -10.809 -19.772 1.00 90.94 207 LEU A N 1
ATOM 1674 C CA . LEU A 1 207 ? 15.611 -11.627 -20.538 1.00 90.94 207 LEU A CA 1
ATOM 1675 C C . LEU A 1 207 ? 16.283 -12.890 -21.095 1.00 90.94 207 LEU A C 1
ATOM 1677 O O . LEU A 1 207 ? 15.705 -13.975 -21.048 1.00 90.94 207 LEU A O 1
ATOM 1681 N N . LEU A 1 208 ? 17.527 -12.783 -21.569 1.00 92.94 208 LEU A N 1
ATOM 1682 C CA . LEU A 1 208 ? 18.284 -13.940 -22.039 1.00 92.94 208 LEU A CA 1
ATOM 1683 C C . LEU A 1 208 ? 18.604 -14.923 -20.901 1.00 92.94 208 LEU A C 1
ATOM 1685 O O . LEU A 1 208 ? 18.523 -16.132 -21.114 1.00 92.94 208 LEU A O 1
ATOM 1689 N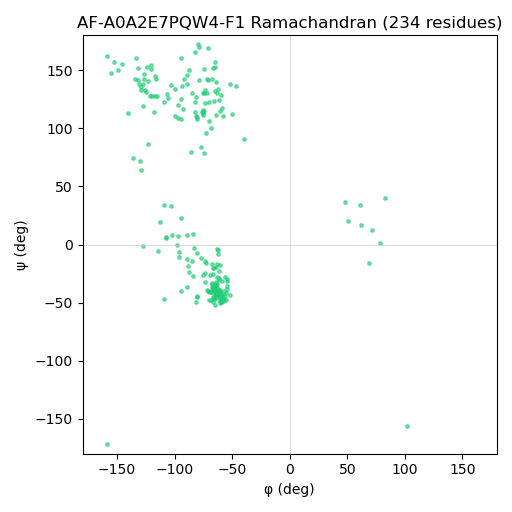 N . GLU A 1 209 ? 18.939 -14.434 -19.705 1.00 92.25 209 GLU A N 1
ATOM 1690 C CA . GLU A 1 209 ? 19.108 -15.262 -18.501 1.00 92.25 209 GLU A CA 1
ATOM 1691 C C . GLU A 1 209 ? 17.809 -16.018 -18.169 1.00 92.25 209 GLU A C 1
ATOM 1693 O O . GLU A 1 209 ? 17.835 -17.242 -18.057 1.00 92.25 209 GLU A O 1
ATOM 1698 N N . LEU A 1 210 ? 16.661 -15.328 -18.137 1.00 90.00 210 LEU A N 1
ATOM 1699 C CA . LEU A 1 210 ? 15.348 -15.943 -17.885 1.00 90.00 210 LEU A CA 1
ATOM 1700 C C . LEU A 1 210 ? 14.935 -16.942 -18.973 1.00 90.00 210 LEU A C 1
ATOM 1702 O O . LEU A 1 210 ? 14.290 -17.947 -18.689 1.00 90.00 210 LEU A O 1
ATOM 1706 N N . SER A 1 211 ? 15.331 -16.717 -20.228 1.00 90.62 211 SER A N 1
ATOM 1707 C CA . SER A 1 211 ? 15.049 -17.663 -21.316 1.00 90.62 211 SER A CA 1
ATOM 1708 C C . SER A 1 211 ? 15.738 -19.023 -21.141 1.00 90.62 211 SER A C 1
ATOM 1710 O O . SER A 1 211 ? 15.323 -20.003 -21.759 1.00 90.62 211 SER A O 1
ATOM 1712 N N . LYS A 1 212 ? 16.783 -19.090 -20.308 1.00 92.12 212 LYS A N 1
ATOM 1713 C CA . LYS A 1 212 ? 17.541 -20.312 -20.012 1.00 92.12 212 LYS A CA 1
ATOM 1714 C C . LYS A 1 212 ? 17.071 -21.011 -18.735 1.00 92.12 212 LYS A C 1
ATOM 1716 O O . LYS A 1 212 ? 17.556 -22.100 -18.456 1.00 92.12 212 LYS A O 1
ATOM 1721 N N . ASP A 1 213 ? 16.161 -20.409 -17.970 1.00 91.44 213 ASP A N 1
ATOM 1722 C CA . ASP A 1 213 ? 15.667 -20.991 -16.723 1.00 91.44 213 ASP A CA 1
ATOM 1723 C C . ASP A 1 213 ? 14.707 -22.153 -17.010 1.00 91.44 213 ASP A C 1
ATOM 1725 O O . ASP A 1 213 ? 13.624 -21.972 -17.569 1.00 91.44 213 ASP A O 1
ATOM 1729 N N . GLU A 1 214 ? 15.097 -23.366 -16.624 1.00 88.94 214 GLU A N 1
ATOM 1730 C CA . GLU A 1 214 ? 14.320 -24.575 -16.893 1.00 88.94 214 GLU A CA 1
ATOM 1731 C C . GLU A 1 214 ? 12.970 -24.615 -16.161 1.00 88.94 214 GLU A C 1
ATOM 1733 O O . GLU A 1 214 ? 12.050 -25.284 -16.636 1.00 88.94 214 GLU A O 1
ATOM 1738 N N . ASN A 1 215 ? 12.816 -23.832 -15.087 1.00 90.25 215 ASN A N 1
ATOM 1739 C CA . ASN A 1 215 ? 11.590 -23.746 -14.288 1.00 90.25 215 ASN A CA 1
ATOM 1740 C C . ASN A 1 215 ? 10.489 -22.904 -14.952 1.00 90.25 215 ASN A C 1
ATOM 1742 O O . ASN A 1 215 ? 9.341 -22.911 -14.506 1.00 90.25 215 ASN A O 1
ATOM 1746 N N . ILE A 1 216 ? 10.822 -22.163 -16.011 1.00 86.75 216 ILE A N 1
ATOM 1747 C CA . ILE A 1 216 ? 9.884 -21.313 -16.741 1.00 86.75 216 ILE A CA 1
ATOM 1748 C C . ILE A 1 216 ? 9.293 -22.088 -17.926 1.00 86.75 216 ILE A C 1
ATOM 1750 O O . ILE A 1 216 ? 10.003 -22.756 -18.678 1.00 86.75 216 ILE A O 1
ATOM 1754 N N . GLU A 1 217 ? 7.978 -21.962 -18.125 1.00 90.19 217 GLU A N 1
ATOM 1755 C CA . GLU A 1 217 ? 7.245 -22.590 -19.231 1.00 90.19 217 GLU A CA 1
ATOM 1756 C C . GLU A 1 217 ? 7.885 -22.281 -20.596 1.00 90.19 217 GLU A C 1
ATOM 1758 O O . GLU A 1 217 ? 8.259 -21.142 -20.889 1.00 90.19 217 GLU A O 1
ATOM 1763 N N . ALA A 1 218 ? 7.963 -23.287 -21.473 1.00 85.38 218 ALA A N 1
ATOM 1764 C CA . ALA A 1 218 ? 8.713 -23.203 -22.729 1.00 85.38 218 ALA A CA 1
ATOM 1765 C C . ALA A 1 218 ? 8.312 -22.012 -23.622 1.00 85.38 218 ALA A C 1
ATOM 1767 O O . ALA A 1 218 ? 9.181 -21.367 -24.207 1.00 85.38 218 ALA A O 1
ATOM 1768 N N . PHE A 1 219 ? 7.020 -21.671 -23.684 1.00 88.06 219 PHE A N 1
ATOM 1769 C CA . PHE A 1 219 ? 6.545 -20.532 -24.478 1.00 88.06 219 PHE A CA 1
ATOM 1770 C C . PHE A 1 219 ? 7.011 -19.176 -23.916 1.00 88.06 219 PHE A C 1
ATOM 1772 O O . PHE A 1 219 ? 7.298 -18.256 -24.680 1.00 88.06 219 PHE A O 1
ATOM 1779 N N . LYS A 1 220 ? 7.126 -19.038 -22.586 1.00 85.44 220 LYS A N 1
ATOM 1780 C CA . LYS A 1 220 ? 7.648 -17.821 -21.942 1.00 85.44 220 LYS A CA 1
ATOM 1781 C C . LYS A 1 220 ? 9.139 -17.669 -22.218 1.00 85.44 220 LYS A C 1
ATOM 1783 O O . LYS A 1 220 ? 9.585 -16.569 -22.527 1.00 85.44 220 LYS A O 1
ATOM 1788 N N . ARG A 1 221 ? 9.890 -18.774 -22.192 1.00 88.19 221 ARG A N 1
ATOM 1789 C CA . ARG A 1 221 ? 11.322 -18.780 -22.532 1.00 88.19 221 ARG A CA 1
ATOM 1790 C C . ARG A 1 221 ? 11.581 -18.348 -23.966 1.00 88.19 221 ARG A C 1
ATOM 1792 O O . ARG A 1 221 ? 12.459 -17.521 -24.199 1.00 88.19 221 ARG A O 1
ATOM 1799 N N . ASP A 1 222 ? 10.799 -18.860 -24.913 1.00 87.00 222 ASP A N 1
ATOM 1800 C CA . ASP A 1 222 ? 10.925 -18.489 -26.325 1.00 87.00 222 ASP A CA 1
ATOM 1801 C C . ASP A 1 222 ? 10.598 -17.006 -26.560 1.00 87.00 222 ASP A C 1
ATOM 1803 O O . ASP A 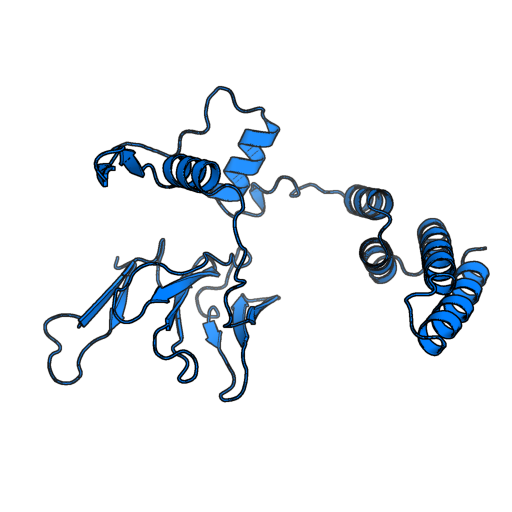1 222 ? 11.332 -16.288 -27.250 1.00 87.00 222 ASP A O 1
ATOM 1807 N N . ARG A 1 223 ? 9.566 -16.499 -25.872 1.00 90.31 223 ARG A N 1
ATOM 1808 C CA . ARG A 1 223 ? 9.254 -15.067 -25.854 1.00 90.31 223 ARG A CA 1
ATOM 1809 C C . ARG A 1 223 ? 10.411 -14.245 -25.288 1.00 90.31 223 ARG A C 1
ATOM 1811 O O . ARG A 1 223 ? 10.814 -13.278 -25.926 1.00 90.31 223 ARG A O 1
ATOM 1818 N N . TYR A 1 224 ? 10.971 -14.622 -24.139 1.00 91.00 224 TYR A N 1
ATOM 1819 C CA . TYR A 1 224 ? 12.103 -13.907 -23.544 1.00 91.00 224 TYR A CA 1
ATOM 1820 C C . TYR A 1 224 ? 13.333 -13.913 -24.446 1.00 91.00 224 TYR A C 1
ATOM 1822 O O . TYR A 1 224 ? 13.972 -12.877 -24.598 1.00 91.00 224 TYR A O 1
ATOM 1830 N N . LYS A 1 225 ? 13.623 -15.034 -25.109 1.00 92.00 225 LYS A N 1
ATOM 1831 C CA . LYS A 1 225 ? 14.711 -15.139 -26.085 1.00 92.00 225 LYS A CA 1
ATOM 1832 C C . LYS A 1 225 ? 14.505 -14.192 -27.271 1.00 92.00 225 LYS A C 1
ATOM 1834 O O . LYS A 1 225 ? 15.431 -13.483 -27.660 1.00 92.00 225 LYS A O 1
ATOM 1839 N N . THR A 1 226 ? 13.292 -14.156 -27.819 1.00 90.94 226 THR A N 1
ATOM 1840 C CA . THR A 1 226 ? 12.933 -13.277 -28.941 1.00 90.94 226 THR A CA 1
ATOM 1841 C C . THR A 1 226 ? 13.013 -11.805 -28.540 1.00 90.94 226 THR A C 1
ATOM 1843 O O . THR A 1 226 ? 13.626 -10.999 -29.239 1.00 90.94 226 THR A O 1
ATOM 1846 N N . SER A 1 227 ? 12.448 -11.452 -27.383 1.00 88.56 227 SER A N 1
ATOM 1847 C CA . SER A 1 227 ? 12.505 -10.093 -26.847 1.00 88.56 227 SER A CA 1
ATOM 1848 C C . SER A 1 227 ? 13.940 -9.664 -26.543 1.00 88.56 227 SER A C 1
ATOM 1850 O O . SER A 1 227 ? 14.324 -8.566 -26.931 1.00 88.56 227 SER A O 1
ATOM 1852 N N . ALA A 1 228 ? 14.760 -10.526 -25.933 1.00 92.31 228 ALA A N 1
ATOM 1853 C CA . ALA A 1 228 ? 16.170 -10.246 -25.668 1.00 92.31 228 ALA A CA 1
ATOM 1854 C C . ALA A 1 228 ? 16.929 -9.879 -26.950 1.00 92.31 228 ALA A C 1
ATOM 1856 O O . ALA A 1 228 ? 17.606 -8.855 -26.983 1.00 92.31 228 ALA A O 1
ATOM 1857 N N . ALA A 1 229 ? 16.756 -10.659 -28.024 1.00 91.25 229 ALA A N 1
ATOM 1858 C CA . ALA A 1 229 ? 17.387 -10.385 -29.314 1.00 91.25 229 ALA A CA 1
ATOM 1859 C C . ALA A 1 229 ? 16.928 -9.047 -29.921 1.00 91.25 229 ALA A C 1
ATOM 1861 O O . ALA A 1 229 ? 17.736 -8.310 -30.492 1.00 91.25 229 ALA A O 1
ATOM 1862 N N . TRP A 1 230 ? 15.643 -8.704 -29.773 1.00 91.69 230 TRP A N 1
ATOM 1863 C CA . TRP A 1 230 ? 15.119 -7.417 -30.226 1.00 91.69 230 TRP A CA 1
ATOM 1864 C C . TRP A 1 230 ? 15.741 -6.249 -29.453 1.00 91.69 230 TRP A C 1
ATOM 1866 O O . TRP A 1 230 ? 16.312 -5.352 -30.075 1.00 91.69 230 TRP A O 1
ATOM 1876 N N . TYR A 1 231 ? 15.718 -6.295 -28.117 1.00 89.94 231 TYR A N 1
ATOM 1877 C CA . TYR A 1 231 ? 16.308 -5.261 -27.261 1.00 89.94 231 TYR A CA 1
ATOM 1878 C C . TYR A 1 231 ? 17.819 -5.115 -27.484 1.00 89.94 231 TYR A C 1
ATOM 1880 O O . TYR A 1 231 ? 18.330 -3.998 -27.561 1.00 89.94 231 TYR A O 1
ATOM 1888 N N . GLU A 1 232 ? 18.536 -6.222 -27.684 1.00 91.31 232 GLU A N 1
ATOM 1889 C CA . GLU A 1 232 ? 19.956 -6.200 -28.032 1.00 91.31 232 GLU A CA 1
ATOM 1890 C C . GLU A 1 232 ? 20.193 -5.509 -29.384 1.00 91.31 232 GLU A C 1
ATOM 1892 O O . GLU A 1 232 ? 21.102 -4.684 -29.499 1.00 91.31 232 GLU A O 1
ATOM 1897 N N . SER A 1 233 ? 19.348 -5.773 -30.388 1.00 90.75 233 SER A N 1
ATOM 1898 C CA . SER A 1 233 ? 19.482 -5.183 -31.726 1.00 90.75 233 SER A CA 1
ATOM 1899 C C . SER A 1 233 ? 19.330 -3.660 -31.743 1.00 90.75 233 SER A C 1
ATOM 1901 O O . SER A 1 233 ? 20.092 -2.989 -32.439 1.00 90.75 233 SER A O 1
ATOM 1903 N N . ILE A 1 234 ? 18.405 -3.116 -30.946 1.00 88.06 234 ILE A N 1
ATOM 1904 C CA . ILE A 1 234 ? 18.140 -1.671 -30.863 1.00 88.06 234 ILE A CA 1
ATOM 1905 C C . ILE A 1 234 ? 19.076 -0.946 -29.887 1.00 88.06 234 ILE A C 1
ATOM 1907 O O . ILE A 1 234 ? 19.180 0.276 -29.921 1.00 88.06 234 ILE A O 1
ATOM 1911 N N . SER A 1 235 ? 19.783 -1.690 -29.033 1.00 85.31 235 SER A N 1
ATOM 1912 C CA . SER A 1 235 ? 20.742 -1.136 -28.070 1.00 85.31 235 SER A CA 1
ATOM 1913 C C . SER A 1 235 ? 22.142 -0.866 -28.647 1.00 85.31 235 SER A C 1
ATOM 1915 O O . SER A 1 235 ? 23.023 -0.384 -27.924 1.00 85.31 235 SER A O 1
ATOM 1917 N N . LYS A 1 236 ? 22.367 -1.205 -29.925 1.00 76.00 236 LYS A N 1
ATOM 1918 C CA . LYS A 1 236 ? 23.643 -1.015 -30.632 1.00 76.00 236 LYS A CA 1
ATOM 1919 C C . LYS A 1 236 ? 23.990 0.461 -30.832 1.00 76.00 236 LYS A C 1
ATOM 1921 O O . LYS A 1 236 ? 23.097 1.295 -31.104 1.00 76.00 236 LYS A O 1
#

Secondary structure (DSSP, 8-state):
---EEEE--SS--SS-SEEEE-SS-EEEEE--TTSTTEEEEEETTS-EEEEETTT--EEEEEEPPPSS--TTT-EEE--TT-SEEEEEETTTEEEEEESS------S-HHHHHHHHHHHH-EEEPTT--EEE-TT------TTS-HHHHHHHHHHHH--GGG-TTTT--HHHHHHHHHHH--HHHHHHHHHH-TT-HHHHHHHHHHHHHHHT-TTS-HHHHHHHHHHHHHHHHHT-